Protein 2FXQ (pdb70)

InterPro domains:
  IPR000424 Primosome PriB/single-strand DNA-binding [PF00436] (5-105)
  IPR000424 Primosome PriB/single-strand DNA-binding [PF00436] (128-224)
  IPR000424 Primosome PriB/single-strand DNA-binding [PS50935] (5-108)
  IPR000424 Primosome PriB/single-strand DNA-binding [PS50935] (128-228)
  IPR000424 Primosome PriB/single-strand DNA-binding [cd04496] (8-107)
  IPR000424 Primosome PriB/single-strand DNA-binding [cd04496] (131-225)
  IPR011344 Single-stranded DNA-binding protein [MF_00984] (5-111)
  IPR011344 Single-stranded DNA-binding protein [MF_00984] (128-231)
  IPR011344 Single-stranded DNA-binding protein [PTHR10302] (126-218)
  IPR011344 Single-stranded DNA-binding protein [TIGR00621] (3-111)
  IPR011344 Single-stranded DNA-binding protein [TIGR00621] (126-224)
  IPR012340 Nucleic acid-binding, OB-fold [G3DSA:2.40.50.140] (1-126)
  IPR012340 Nucleic acid-binding, OB-fold [G3DSA:2.40.50.140] (127-231)
  IPR012340 Nucleic acid-binding, OB-fold [SSF50249] (3-121)
  IPR012340 Nucleic acid-binding, OB-fold [SSF50249] (128-264)

Organism: Thermus aquaticus (NCBI:txid271)

Nearest PDB structures (foldseek):
  2fxq-assembly1_A-2  TM=1.005E+00  e=1.734E-38  Thermus aquaticus
  2ihf-assembly1_A-2  TM=9.089E-01  e=7.187E-31  Thermus aquaticus
  5odp-assembly1_A  TM=8.743E-01  e=7.727E-10  Salinibacter ruber DSM 13855
  5odp-assembly1_G  TM=8.446E-01  e=2.261E-09  Salinibacter ruber DSM 13855
  5odn-assembly1_E  TM=8.516E-01  e=3.583E-09  Salinibacter ruber DSM 13855

Structure (mmCIF, N/CA/C/O backbone):
data_2FXQ
#
_entry.id   2FXQ
#
_cell.length_a   51.140
_cell.length_b   163.770
_cell.length_c   60.160
_cell.angle_alpha   90.00
_cell.angle_beta   90.00
_cell.angle_gamma   90.00
#
_symmetry.space_group_name_H-M   'C 2 2 21'
#
loop_
_entity.id
_entity.type
_entity.pdbx_description
1 polymer 'Single-strand binding protein'
2 water water
#
loop_
_atom_site.group_PDB
_atom_site.id
_atom_site.type_symbol
_atom_site.label_atom_id
_atom_site.label_alt_id
_atom_site.label_comp_id
_atom_site.label_asym_id
_atom_site.label_entity_id
_atom_site.label_seq_id
_atom_site.pdbx_PDB_ins_code
_atom_site.Cartn_x
_atom_site.Cartn_y
_atom_site.Cartn_z
_atom_site.occupancy
_atom_site.B_iso_or_equiv
_atom_site.auth_seq_id
_atom_site.auth_comp_id
_atom_site.auth_asym_id
_atom_site.auth_atom_id
_atom_site.pdbx_PDB_model_num
ATOM 1 N N . ARG A 1 3 ? 13.384 11.533 10.039 1.00 56.83 3 ARG A N 1
ATOM 2 C CA . ARG A 1 3 ? 12.233 10.902 9.341 1.00 54.84 3 ARG A CA 1
ATOM 3 C C . ARG A 1 3 ? 11.382 12.002 8.713 1.00 51.30 3 ARG A C 1
ATOM 4 O O . ARG A 1 3 ? 11.342 13.133 9.227 1.00 56.95 3 ARG A O 1
ATOM 6 N N . GLY A 1 4 ? 10.703 11.706 7.614 1.00 40.17 4 GLY A N 1
ATOM 7 C CA . GLY A 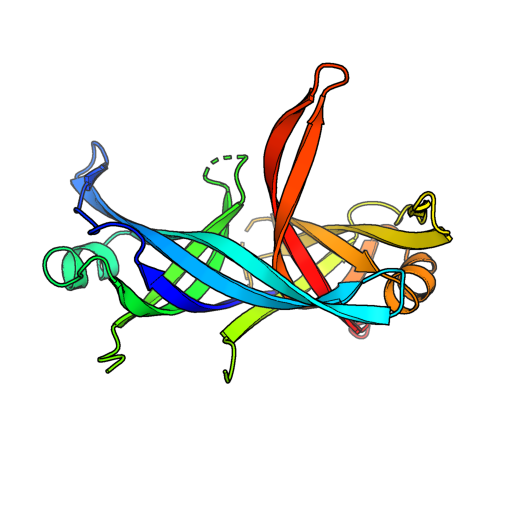1 4 ? 9.825 12.698 7.023 1.00 29.46 4 GLY A CA 1
ATOM 8 C C . GLY A 1 4 ? 8.624 13.064 7.897 1.00 26.16 4 GLY A C 1
ATOM 9 O O . GLY A 1 4 ? 8.208 12.279 8.767 1.00 23.51 4 GLY A O 1
ATOM 10 N N . LEU A 1 5 ? 8.042 14.260 7.683 1.00 19.59 5 LEU A N 1
ATOM 11 C CA . LEU A 1 5 ? 6.788 14.590 8.358 1.00 19.07 5 LEU A CA 1
ATOM 12 C C . LEU A 1 5 ? 5.923 15.248 7.344 1.00 19.67 5 LEU A C 1
ATOM 13 O O . LEU A 1 5 ? 6.435 16.029 6.509 1.00 16.79 5 LEU A O 1
ATOM 18 N N . ASN A 1 6 ? 4.615 15.009 7.454 1.00 16.75 6 ASN A N 1
ATOM 19 C CA . ASN A 1 6 ? 3.672 15.629 6.558 1.00 20.15 6 ASN A CA 1
ATOM 20 C C . ASN A 1 6 ? 2.354 15.725 7.341 1.00 23.50 6 ASN A C 1
ATOM 21 O O . ASN A 1 6 ? 1.607 14.754 7.457 1.00 20.88 6 ASN A O 1
ATOM 26 N N . GLN A 1 7 ? 2.113 16.889 7.950 1.00 17.54 7 GLN A N 1
ATOM 27 C CA . GLN A 1 7 ? 0.974 17.061 8.867 1.00 17.65 7 GLN A CA 1
ATOM 28 C C . GLN A 1 7 ? 0.275 18.326 8.560 1.00 18.73 7 GLN A C 1
ATOM 29 O O . GLN A 1 7 ? 0.921 19.335 8.357 1.00 21.06 7 GLN A O 1
ATOM 35 N N . VAL A 1 8 ? -1.060 18.289 8.564 1.00 17.89 8 VAL A N 1
ATOM 36 C CA . VAL A 1 8 ? -1.879 19.450 8.256 1.00 18.76 8 VAL A CA 1
ATOM 37 C C . VAL A 1 8 ? -2.950 19.556 9.355 1.00 19.40 8 VAL A C 1
ATOM 38 O O . VAL A 1 8 ? -3.507 18.512 9.788 1.00 15.70 8 VAL A O 1
ATOM 42 N N . PHE A 1 9 ? -3.237 20.790 9.810 1.00 19.47 9 PHE A N 1
ATOM 43 C CA . PHE A 1 9 ? -4.273 21.061 10.831 1.00 21.85 9 PHE A CA 1
ATOM 44 C C . PHE A 1 9 ? -5.058 22.197 10.286 1.00 21.64 9 PHE A C 1
ATOM 45 O O . PHE A 1 9 ? -4.465 23.213 9.858 1.00 23.38 9 PHE A O 1
ATOM 53 N N . LEU A 1 10 ? -6.390 22.062 10.209 1.00 20.39 10 LEU A N 1
ATOM 54 C CA . LEU A 1 10 ? -7.189 23.090 9.557 1.00 18.26 10 LEU A CA 1
ATOM 55 C C . LEU A 1 10 ? -8.463 23.162 10.304 1.00 14.84 10 LEU A C 1
ATOM 56 O O . LEU A 1 10 ? -8.985 22.112 10.774 1.00 17.19 10 LEU A O 1
ATOM 61 N N . ILE A 1 11 ? -8.964 24.358 10.487 1.00 15.76 11 ILE A N 1
ATOM 62 C CA . ILE A 1 11 ? -10.398 24.476 10.752 1.00 17.55 11 ILE A CA 1
ATOM 63 C C . ILE A 1 11 ? -10.923 25.352 9.626 1.00 18.36 11 ILE A C 1
ATOM 64 O O . ILE A 1 11 ? -10.382 26.438 9.384 1.00 19.96 11 ILE A O 1
ATOM 69 N N . GLY A 1 12 ? -12.013 24.939 8.983 1.00 21.17 12 GLY A N 1
ATOM 70 C CA . GLY A 1 12 ? -12.612 25.735 7.908 1.00 21.47 12 GLY A CA 1
ATOM 71 C C . GLY A 1 12 ? -14.087 25.476 7.844 1.00 20.78 12 GLY A C 1
ATOM 72 O O . GLY A 1 12 ? -14.613 24.554 8.506 1.00 19.31 12 GLY A O 1
ATOM 73 N N . THR A 1 13 ? -14.776 26.246 7.014 1.00 19.14 13 THR A N 1
ATOM 74 C CA . THR A 1 13 ? -16.206 26.106 6.885 1.00 16.10 13 THR A CA 1
ATOM 75 C C . THR A 1 13 ? -16.507 25.388 5.573 1.00 17.97 13 THR A C 1
ATOM 76 O O . THR A 1 13 ? -15.904 25.707 4.510 1.00 17.29 13 THR A O 1
ATOM 80 N N . LEU A 1 14 ? -17.462 24.466 5.625 1.00 18.07 14 LEU A N 1
ATOM 81 C CA . LEU A 1 14 ? -17.873 23.757 4.413 1.00 18.56 14 LEU A CA 1
ATOM 82 C C . LEU A 1 14 ? -18.620 24.693 3.420 1.00 19.77 14 LEU A C 1
ATOM 83 O O . LEU A 1 14 ? -19.590 25.422 3.774 1.00 18.29 14 LEU A O 1
ATOM 88 N N . THR A 1 15 ? -18.161 24.672 2.175 1.00 19.55 15 THR A N 1
ATOM 89 C CA . THR A 1 15 ? -18.759 25.506 1.151 1.00 19.35 15 THR A CA 1
ATOM 90 C C . THR A 1 15 ? -19.844 24.810 0.380 1.00 25.26 15 THR A C 1
ATOM 91 O O . THR A 1 15 ? -20.457 25.464 -0.456 1.00 21.89 15 THR A O 1
ATOM 95 N N . ALA A 1 16 ? -20.069 23.521 0.638 1.00 22.47 16 ALA A N 1
ATOM 96 C CA . ALA A 1 16 ? -21.176 22.765 0.066 1.00 23.16 16 ALA A CA 1
ATOM 97 C C . ALA A 1 16 ? -21.469 21.622 0.981 1.00 21.43 16 ALA A C 1
ATOM 98 O O . ALA A 1 16 ? -20.606 21.193 1.752 1.00 20.52 16 ALA A O 1
ATOM 100 N N . ARG A 1 17 ? -22.676 21.068 0.897 1.00 18.81 17 ARG A N 1
ATOM 101 C CA . ARG A 1 17 ? -22.973 19.870 1.672 1.00 20.65 17 ARG A CA 1
ATOM 102 C C . ARG A 1 17 ? -22.185 18.662 1.129 1.00 24.18 17 ARG A C 1
ATOM 103 O O . ARG A 1 17 ? -22.291 18.396 -0.069 1.00 20.76 17 ARG A O 1
ATOM 111 N N . PRO A 1 18 ? -21.385 17.964 1.959 1.00 21.91 18 PRO A N 1
ATOM 112 C CA . PRO A 1 18 ? -20.691 16.747 1.516 1.00 25.51 18 PRO A CA 1
ATOM 113 C C . PRO A 1 18 ? -21.647 15.591 1.284 1.00 29.26 18 PRO A C 1
ATOM 114 O O . PRO A 1 18 ? -22.453 15.285 2.211 1.00 33.15 18 PRO A O 1
ATOM 118 N N . ASP A 1 19 ? -21.567 14.959 0.100 1.00 24.55 19 ASP A N 1
ATOM 119 C CA . ASP A 1 19 ? -22.325 13.703 -0.095 1.00 26.27 19 ASP A CA 1
ATOM 120 C C . ASP A 1 19 ? -21.383 12.523 -0.396 1.00 25.92 19 ASP A C 1
ATOM 121 O O . ASP A 1 19 ? -20.470 12.632 -1.237 1.00 24.28 19 ASP A O 1
ATOM 126 N N . MET A 1 20 ? -21.656 11.404 0.261 1.00 26.51 20 MET A N 1
ATOM 127 C CA . MET A 1 20 ? -20.758 10.250 0.133 1.00 29.11 20 MET A CA 1
ATOM 128 C C . MET A 1 20 ? -20.770 9.748 -1.319 1.00 29.60 20 MET A C 1
ATOM 129 O O . MET A 1 20 ? -21.816 9.819 -2.010 1.00 28.58 20 MET A O 1
ATOM 134 N N . ARG A 1 21 ? -19.607 9.304 -1.811 1.00 30.06 21 ARG A N 1
ATOM 135 C CA . ARG A 1 21 ? -19.472 8.617 -3.125 1.00 28.80 21 ARG A CA 1
ATOM 136 C C . ARG A 1 21 ? -18.680 7.315 -2.849 1.00 28.93 21 ARG A C 1
ATOM 137 O O . ARG A 1 21 ? -18.246 7.064 -1.714 1.00 21.02 21 ARG A O 1
ATOM 145 N N . TYR A 1 22 ? -18.492 6.483 -3.868 1.00 29.58 22 TYR A N 1
ATOM 146 C CA . TYR A 1 22 ? -17.846 5.162 -3.662 1.00 28.24 22 TYR A CA 1
ATOM 147 C C . TYR A 1 22 ? -16.901 4.871 -4.794 1.00 29.46 22 TYR A C 1
ATOM 148 O O . TYR A 1 22 ? -17.192 5.182 -5.956 1.00 33.53 22 TYR A O 1
ATOM 157 N N . THR A 1 23 ? -15.773 4.260 -4.487 1.00 27.36 23 THR A N 1
ATOM 158 C CA . THR A 1 23 ? -14.970 3.695 -5.562 1.00 28.89 23 THR A CA 1
ATOM 159 C C . THR A 1 23 ? -15.721 2.505 -6.195 1.00 27.53 23 THR A C 1
ATOM 160 O O . THR A 1 23 ? -16.698 2.007 -5.624 1.00 22.48 23 THR A O 1
ATOM 164 N N . PRO A 1 24 ? -15.265 2.031 -7.354 1.00 27.07 24 PRO A N 1
ATOM 165 C CA . PRO A 1 24 ? -15.891 0.843 -7.977 1.00 29.53 24 PRO A CA 1
ATOM 166 C C . PRO A 1 24 ? -15.804 -0.402 -7.077 1.00 24.46 24 PRO A C 1
ATOM 167 O O . PRO A 1 24 ? -16.592 -1.311 -7.267 1.00 25.56 24 PRO A O 1
ATOM 171 N N . GLY A 1 25 ? -14.862 -0.414 -6.135 1.00 22.95 25 GLY A N 1
ATOM 172 C CA . GLY A 1 25 ? -14.707 -1.493 -5.178 1.00 23.85 25 GLY A CA 1
ATOM 173 C C . GLY A 1 25 ? -15.519 -1.318 -3.895 1.00 24.93 25 GLY A C 1
ATOM 174 O O . GLY A 1 25 ? -15.484 -2.194 -2.990 1.00 19.12 25 GLY A O 1
ATOM 175 N N . GLY A 1 26 ? -16.242 -0.187 -3.814 1.00 20.15 26 GLY A N 1
ATOM 176 C CA . GLY A 1 26 ? -17.164 0.075 -2.727 1.00 16.79 26 GLY A CA 1
ATOM 177 C C . GLY A 1 26 ? -16.582 0.966 -1.615 1.00 16.86 26 GLY A C 1
ATOM 178 O O . GLY A 1 26 ? -17.298 1.301 -0.663 1.00 20.04 26 GLY A O 1
ATOM 179 N N . LEU A 1 27 ? -15.303 1.307 -1.677 1.00 17.03 27 LEU A N 1
ATOM 180 C CA . LEU A 1 27 ? -14.716 2.155 -0.616 1.00 17.40 27 LEU A CA 1
ATOM 181 C C . LEU A 1 27 ? -15.381 3.523 -0.563 1.00 19.28 27 LEU A C 1
ATOM 182 O O . LEU A 1 27 ? -15.527 4.161 -1.593 1.00 19.61 27 LEU A O 1
ATOM 187 N N . ALA A 1 28 ? -15.782 3.954 0.633 1.00 18.71 28 ALA A N 1
ATOM 188 C CA . ALA A 1 28 ? -16.478 5.219 0.797 1.00 17.78 28 ALA A CA 1
ATOM 189 C C . ALA A 1 28 ? -15.524 6.374 0.609 1.00 17.45 28 ALA A C 1
ATOM 190 O O . ALA A 1 28 ? -14.416 6.332 1.122 1.00 18.62 28 ALA A O 1
ATOM 192 N N . ILE A 1 29 ? -15.999 7.436 -0.038 1.00 17.33 29 ILE A N 1
ATOM 193 C CA . ILE A 1 29 ? -15.225 8.667 -0.278 1.00 17.76 29 ILE A CA 1
ATOM 194 C C . ILE A 1 29 ? -16.150 9.794 0.150 1.00 21.19 29 ILE A C 1
ATOM 195 O O . ILE A 1 29 ? -17.305 9.877 -0.353 1.00 22.20 29 ILE A O 1
ATOM 200 N N . LEU A 1 30 ? -15.656 10.658 1.045 1.00 19.69 30 LEU A N 1
ATOM 201 C CA . LEU A 1 30 ? -16.401 11.859 1.426 1.00 20.19 30 LEU A CA 1
ATOM 202 C C . LEU A 1 30 ? -15.473 13.052 1.202 1.00 23.00 30 LEU A C 1
ATOM 203 O O . LEU A 1 30 ? -14.482 13.197 1.890 1.00 21.31 30 LEU A O 1
ATOM 208 N N . ASP A 1 31 ? -15.746 13.829 0.159 1.00 21.47 31 ASP A N 1
ATOM 209 C CA . ASP A 1 31 ? -14.921 14.983 -0.162 1.00 23.79 31 ASP A CA 1
ATOM 210 C C . ASP A 1 31 ? -15.528 16.226 0.445 1.00 25.34 31 ASP A C 1
ATOM 211 O O . ASP A 1 31 ? -16.696 16.493 0.202 1.00 27.03 31 ASP A O 1
ATOM 216 N N . LEU A 1 32 ? -14.754 16.983 1.237 1.00 20.54 32 LEU A N 1
ATOM 217 C CA . LEU A 1 32 ? -15.239 18.231 1.835 1.00 21.87 32 LEU A CA 1
ATOM 218 C C . LEU A 1 32 ? -14.577 19.387 1.151 1.00 25.46 32 LEU A C 1
ATOM 219 O O . LEU A 1 32 ? -13.356 19.335 0.909 1.00 27.81 32 LEU A O 1
ATOM 224 N N . ASN A 1 33 ? -15.326 20.449 0.869 1.00 19.50 33 ASN A N 1
ATOM 225 C CA . ASN A 1 33 ? -14.698 21.628 0.345 1.00 18.72 33 ASN A CA 1
ATOM 226 C C . ASN A 1 33 ? -14.713 22.666 1.478 1.00 20.49 33 ASN A C 1
ATOM 227 O O . ASN A 1 33 ? -15.801 23.079 1.941 1.00 18.10 33 ASN A O 1
ATOM 232 N N . LEU A 1 34 ? -13.521 22.984 1.983 1.00 18.39 34 LEU A N 1
ATOM 233 C CA . LEU A 1 34 ? -13.406 23.920 3.148 1.00 20.07 34 LEU A CA 1
ATOM 234 C C . LEU A 1 34 ? -12.871 25.280 2.746 1.00 19.60 34 L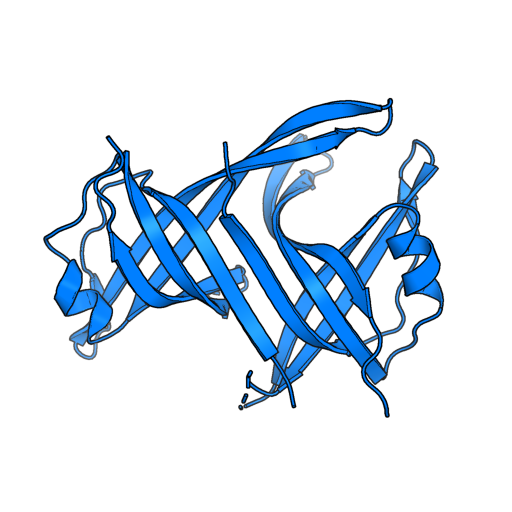EU A C 1
ATOM 235 O O . LEU A 1 34 ? -12.110 25.405 1.765 1.00 20.73 34 LEU A O 1
ATOM 240 N N . ALA A 1 35 ? -13.305 26.300 3.480 1.00 19.52 35 ALA A N 1
ATOM 241 C CA . ALA A 1 35 ? -12.869 27.678 3.251 1.00 19.52 35 ALA A CA 1
ATOM 242 C C . ALA A 1 35 ? -12.526 28.365 4.546 1.00 20.07 35 ALA A C 1
ATOM 243 O O . ALA A 1 35 ? -13.108 28.074 5.603 1.00 22.82 35 ALA A O 1
ATOM 245 N N . GLY A 1 36 ? -11.591 29.298 4.466 1.00 19.37 36 GLY A N 1
ATOM 246 C CA . GLY A 1 36 ? -11.252 30.149 5.593 1.00 21.28 36 GLY A CA 1
ATOM 247 C C . GLY A 1 36 ? -10.552 31.399 5.044 1.00 22.00 36 GLY A C 1
ATOM 248 O O . GLY A 1 36 ? -10.606 31.687 3.839 1.00 24.16 36 GLY A O 1
ATOM 249 N N . GLN A 1 37 ? -9.842 32.098 5.913 1.00 20.43 37 GLN A N 1
ATOM 250 C CA . GLN A 1 37 ? -9.110 33.298 5.496 1.00 21.60 37 GLN A CA 1
ATOM 251 C C . GLN A 1 37 ? -7.719 33.260 6.081 1.00 24.59 37 GLN A C 1
ATOM 252 O O . GLN A 1 37 ? -7.540 32.779 7.192 1.00 28.40 37 GLN A O 1
ATOM 258 N N . ASP A 1 38 ? -6.727 33.808 5.410 1.00 34.43 38 ASP A N 1
ATOM 259 C CA . ASP A 1 38 ? -5.617 34.231 6.251 1.00 42.93 38 ASP A CA 1
ATOM 260 C C . ASP A 1 38 ? -5.092 35.581 5.969 1.00 36.23 38 ASP A C 1
ATOM 261 O O . ASP A 1 38 ? -5.176 36.082 4.858 1.00 35.02 38 ASP A O 1
ATOM 266 N N . ALA A 1 39 ? -4.480 36.072 7.006 1.00 37.29 39 ALA A N 1
ATOM 267 C CA . ALA A 1 39 ? -3.955 37.415 7.042 1.00 39.38 39 ALA A CA 1
ATOM 268 C C . ALA A 1 39 ? -2.561 37.392 6.448 1.00 44.46 39 ALA A C 1
ATOM 269 O O . ALA A 1 39 ? -1.794 36.406 6.603 1.00 42.02 39 ALA A O 1
ATOM 271 N N . PHE A 1 40 ? -2.228 38.465 5.742 1.00 43.48 40 PHE A N 1
ATOM 272 C CA . PHE A 1 40 ? -0.852 38.695 5.342 1.00 47.41 40 PHE A CA 1
ATOM 273 C C . PHE A 1 40 ? -0.611 40.195 5.245 1.00 50.51 40 PHE A C 1
ATOM 274 O O . PHE A 1 40 ? -1.565 40.962 5.277 1.00 47.60 40 PHE A O 1
ATOM 282 N N . THR A 1 41 ? 0.657 40.584 5.126 1.00 51.64 41 THR A N 1
ATOM 283 C CA . THR A 1 41 ? 1.077 41.974 4.942 1.00 57.71 41 THR A CA 1
ATOM 284 C C . THR A 1 41 ? 1.562 42.116 3.503 1.00 59.93 41 THR A C 1
ATOM 285 O O . THR A 1 41 ? 2.497 41.409 3.094 1.00 59.74 41 THR A O 1
ATOM 289 N N . ASP A 1 42 ? 0.932 42.998 2.724 1.00 61.88 42 ASP A N 1
ATOM 290 C CA . ASP A 1 42 ? 1.294 43.089 1.303 1.00 65.98 42 ASP A CA 1
ATOM 291 C C . ASP A 1 42 ? 2.534 43.952 1.036 1.00 68.52 42 ASP A C 1
ATOM 292 O O . ASP A 1 42 ? 3.035 44.589 1.955 1.00 64.65 42 ASP A O 1
ATOM 297 N N . GLU A 1 43 ? 3.002 43.976 -0.217 1.00 74.68 43 GLU A N 1
ATOM 298 C CA . GLU A 1 43 ? 4.292 44.606 -0.584 1.00 80.91 43 GLU A CA 1
ATOM 299 C C . GLU A 1 43 ? 4.420 46.069 -0.122 1.00 82.34 43 GLU A C 1
ATOM 300 O O . GLU A 1 43 ? 5.537 46.569 0.051 1.00 81.81 43 GLU A O 1
ATOM 306 N N . SER A 1 44 ? 3.278 46.730 0.101 1.00 84.07 44 SER A N 1
ATOM 307 C CA . SER A 1 44 ? 3.249 48.102 0.626 1.00 85.59 44 SER A CA 1
ATOM 308 C C . SER A 1 44 ? 2.960 48.245 2.140 1.00 85.20 44 SER A C 1
ATOM 309 O O . SER A 1 44 ? 2.644 49.338 2.606 1.00 84.40 44 SER A O 1
ATOM 312 N N . GLY A 1 45 ? 3.074 47.147 2.892 1.00 84.71 45 GLY A N 1
ATOM 313 C CA . GLY A 1 45 ? 2.943 47.172 4.342 1.00 83.96 45 GLY A CA 1
ATOM 314 C C . GLY A 1 45 ? 1.523 47.099 4.891 1.00 83.77 45 GLY A C 1
ATOM 315 O O . GLY A 1 45 ? 1.319 47.165 6.112 1.00 84.33 45 GLY A O 1
ATOM 316 N N . GLN A 1 46 ? 0.543 46.961 3.998 1.00 80.85 46 GLN A N 1
ATOM 317 C CA . GLN A 1 46 ? -0.868 46.896 4.385 1.00 78.55 46 GLN A CA 1
ATOM 318 C C . GLN A 1 46 ? -1.299 45.474 4.776 1.00 75.41 46 GLN A C 1
ATOM 319 O O . GLN A 1 46 ? -1.070 44.520 4.025 1.00 72.77 46 GLN A O 1
ATOM 325 N N . GLU A 1 47 ? -1.911 45.369 5.959 1.00 71.63 47 GLU A N 1
ATOM 326 C CA . GLU A 1 47 ? -2.546 44.149 6.458 1.00 70.89 47 GLU A CA 1
ATOM 327 C C . GLU A 1 47 ? -3.786 43.803 5.604 1.00 65.15 47 GLU A C 1
ATOM 328 O O . GLU A 1 47 ? -4.677 44.643 5.409 1.00 59.95 47 GLU A O 1
ATOM 334 N N . ARG A 1 48 ? -3.829 42.572 5.095 1.00 58.12 48 ARG A N 1
ATOM 335 C CA . ARG A 1 48 ? -4.925 42.112 4.251 1.00 52.25 48 ARG A CA 1
ATOM 336 C C . ARG A 1 48 ? -5.370 40.712 4.683 1.00 49.11 48 ARG A C 1
ATOM 337 O O . ARG A 1 48 ? -4.682 40.080 5.486 1.00 42.70 48 ARG A O 1
ATOM 345 N N . GLU A 1 49 ? -6.525 40.253 4.197 1.00 44.49 49 GLU A N 1
ATOM 346 C CA . GLU A 1 49 ? -6.944 38.839 4.370 1.00 42.18 49 GLU A CA 1
ATOM 347 C C . GLU A 1 49 ? -7.163 38.352 2.986 1.00 42.28 49 GLU A C 1
ATOM 348 O O . GLU A 1 49 ? -7.585 39.140 2.129 1.00 40.78 49 GLU A O 1
ATOM 354 N N . VAL A 1 50 ? -6.885 37.079 2.729 1.00 39.84 50 VAL A N 1
ATOM 355 C CA . VAL A 1 50 ? -7.317 36.472 1.480 1.00 42.74 50 VAL A CA 1
ATOM 356 C C . VAL A 1 50 ? -7.848 35.101 1.804 1.00 37.78 50 VAL A C 1
ATOM 357 O O . VAL A 1 50 ? -7.302 34.421 2.672 1.00 35.90 50 VAL A O 1
ATOM 361 N N . PRO A 1 51 ? -8.913 34.720 1.124 1.00 33.11 51 PRO A N 1
ATOM 362 C CA . PRO A 1 51 ? -9.502 33.402 1.344 1.00 27.27 51 PRO A CA 1
ATOM 363 C C . PRO A 1 51 ? -8.595 32.286 0.896 1.00 27.58 51 PRO A C 1
ATOM 364 O O . PRO A 1 51 ? -7.675 32.486 0.047 1.00 27.22 51 PRO A O 1
ATOM 368 N N . TRP A 1 52 ? -8.811 31.118 1.522 1.00 21.41 52 TRP A N 1
ATOM 369 C CA . TRP A 1 52 ? -8.235 29.891 1.077 1.00 17.74 52 TRP A CA 1
ATOM 370 C C . TRP A 1 52 ? -9.440 28.979 0.872 1.00 19.84 52 TRP A C 1
ATOM 371 O O . TRP A 1 52 ? -10.460 29.151 1.560 1.00 22.11 52 TRP A O 1
ATOM 382 N N . TYR A 1 53 ? -9.320 28.043 -0.072 1.00 19.77 53 TYR A N 1
ATOM 383 C CA . TYR A 1 53 ? -10.309 27.036 -0.349 1.00 19.20 53 TYR A CA 1
ATOM 384 C C . TYR A 1 53 ? -9.493 25.790 -0.531 1.00 20.71 53 TYR A C 1
ATOM 385 O O . TYR A 1 53 ? -8.574 25.752 -1.364 1.00 25.38 53 TYR A O 1
ATOM 394 N N . HIS A 1 54 ? -9.840 24.734 0.190 1.00 19.75 54 HIS A N 1
ATOM 395 C CA . HIS A 1 54 ? -9.096 23.502 0.016 1.00 22.78 54 HIS A CA 1
ATOM 396 C C . HIS A 1 54 ? -9.989 22.315 0.093 1.00 21.15 54 HIS A C 1
ATOM 397 O O . HIS A 1 54 ? -10.918 22.290 0.921 1.00 21.39 54 HIS A O 1
ATOM 404 N N . ARG A 1 55 ? -9.623 21.305 -0.676 1.00 22.39 55 ARG A N 1
ATOM 405 C CA . ARG A 1 55 ? -10.332 20.045 -0.665 1.00 25.90 55 ARG A CA 1
ATOM 406 C C . ARG A 1 55 ? -9.774 19.129 0.403 1.00 24.25 55 ARG A C 1
ATOM 407 O O . ARG A 1 55 ? -8.559 19.036 0.590 1.00 24.30 55 ARG A O 1
ATOM 415 N N . VAL A 1 56 ? -10.663 18.494 1.142 1.00 20.30 56 VAL A N 1
ATOM 416 C CA . VAL A 1 56 ? -10.259 17.521 2.145 1.00 17.23 56 VAL A CA 1
ATOM 417 C C . VAL A 1 56 ? -10.982 16.220 1.795 1.00 18.73 56 VAL A C 1
ATOM 418 O O . VAL A 1 56 ? -12.238 16.188 1.756 1.00 23.79 56 VAL A O 1
ATOM 422 N N . ARG A 1 57 ? -10.212 15.154 1.659 1.00 15.92 57 ARG A N 1
ATOM 423 C CA . ARG A 1 57 ? -10.824 13.860 1.356 1.00 15.94 57 ARG A CA 1
ATOM 424 C C . ARG A 1 57 ? -10.784 12.911 2.560 1.00 18.85 57 ARG A C 1
ATOM 425 O O . ARG A 1 57 ? -9.690 12.658 3.109 1.00 20.64 57 ARG A O 1
ATOM 433 N N . LEU A 1 58 ? -11.965 12.377 2.925 1.00 17.66 58 LEU A N 1
ATOM 434 C CA . LEU A 1 58 ? -12.057 11.229 3.831 1.00 14.90 58 LEU A CA 1
ATOM 435 C C . LEU A 1 58 ? -12.282 10.004 3.052 1.00 15.36 58 LEU A C 1
ATOM 436 O O . LEU A 1 58 ? -13.142 9.964 2.116 1.00 16.55 58 LEU A O 1
ATOM 441 N N . LEU A 1 59 ? -11.540 8.982 3.416 1.00 13.99 59 LEU A N 1
ATOM 442 C CA . LEU A 1 59 ? -11.739 7.673 2.757 1.00 20.95 59 LEU A CA 1
ATOM 443 C C . LEU A 1 59 ? -12.037 6.590 3.737 1.00 23.10 59 LEU A C 1
ATOM 444 O O . LEU A 1 59 ? -11.434 6.579 4.802 1.00 29.13 59 LEU A O 1
ATOM 449 N N . GLY A 1 60 ? -12.889 5.612 3.372 1.00 17.07 60 GLY A N 1
ATOM 450 C CA . GLY A 1 60 ? -13.071 4.433 4.199 1.00 20.55 60 GLY A CA 1
ATOM 451 C C . GLY A 1 60 ? -13.861 4.800 5.472 1.00 24.94 60 GLY A C 1
ATOM 452 O O . GLY A 1 60 ? -14.877 5.470 5.411 1.00 20.31 60 GLY A O 1
ATOM 453 N N . ARG A 1 61 ? -13.376 4.367 6.625 1.00 25.87 61 ARG A N 1
ATOM 454 C CA . ARG A 1 61 ? -14.164 4.425 7.867 1.00 30.00 61 ARG A CA 1
ATOM 455 C C . ARG A 1 61 ? -14.603 5.841 8.283 1.00 24.59 61 ARG A C 1
ATOM 456 O O . ARG A 1 61 ? -15.752 6.030 8.708 1.00 26.27 61 ARG A O 1
ATOM 464 N N . GLN A 1 62 ? -13.703 6.822 8.174 1.00 27.40 62 GLN A N 1
ATOM 465 C CA . GLN A 1 62 ? -14.103 8.233 8.449 1.00 27.56 62 GLN A CA 1
ATOM 466 C C . GLN A 1 62 ? -15.183 8.706 7.481 1.00 24.94 62 GLN A C 1
ATOM 467 O O . GLN A 1 62 ? -16.058 9.447 7.859 1.00 22.50 62 GLN A O 1
ATOM 473 N N . ALA A 1 63 ? -15.111 8.281 6.225 1.00 23.56 63 ALA A N 1
ATOM 474 C CA . ALA A 1 63 ? -16.154 8.694 5.267 1.00 24.38 63 ALA A CA 1
ATOM 475 C C . ALA A 1 63 ? -17.536 8.107 5.650 1.00 25.42 63 ALA A C 1
ATOM 476 O O . ALA A 1 63 ? -18.577 8.808 5.543 1.00 25.11 63 ALA A O 1
ATOM 478 N N . GLU A 1 64 ? -17.555 6.825 6.063 1.00 23.82 64 GLU A N 1
ATOM 479 C CA . GLU A 1 64 ? -18.823 6.173 6.470 1.00 23.92 64 GLU A CA 1
ATOM 480 C C . GLU A 1 64 ? -19.389 6.830 7.750 1.00 23.17 64 GLU A C 1
ATOM 481 O O . GLU A 1 64 ? -20.601 7.042 7.880 1.00 24.36 64 GLU A O 1
ATOM 487 N N . MET A 1 65 ? -18.497 7.153 8.677 1.00 24.43 65 MET A N 1
ATOM 488 C CA . MET A 1 65 ? -18.869 7.762 9.975 1.00 26.99 65 MET A CA 1
ATOM 489 C C . MET A 1 65 ? -19.624 9.074 9.793 1.00 26.41 65 MET A C 1
ATOM 490 O O . MET A 1 65 ? -20.648 9.341 10.445 1.00 26.98 65 MET A O 1
ATOM 495 N N . TRP A 1 66 ? -19.088 9.923 8.929 1.00 20.67 66 TRP A N 1
ATOM 496 C CA . TRP A 1 66 ? -19.632 11.277 8.769 1.00 23.49 66 TRP A CA 1
ATOM 497 C C . TRP A 1 66 ? -20.484 11.511 7.537 1.00 24.89 66 TRP A C 1
ATOM 498 O O . TRP A 1 66 ? -20.941 12.611 7.349 1.00 25.80 66 TRP A O 1
ATOM 509 N N . GLY A 1 67 ? -20.692 10.512 6.687 1.00 25.29 67 GLY A N 1
ATOM 510 C CA . GLY A 1 67 ? -21.192 10.810 5.344 1.00 25.71 67 GLY A CA 1
ATOM 511 C C . GLY A 1 67 ? -22.634 11.321 5.273 1.00 29.82 67 GLY A C 1
ATOM 512 O O . GLY A 1 67 ? -23.053 11.905 4.261 1.00 30.36 67 GLY A O 1
ATOM 513 N N . ASP A 1 68 ? -23.390 11.138 6.358 1.00 29.34 68 ASP A N 1
ATOM 514 C CA . ASP A 1 68 ? -24.736 11.722 6.429 1.00 31.37 68 ASP A CA 1
ATOM 515 C C . ASP A 1 68 ? -24.996 12.731 7.559 1.00 28.36 68 ASP A C 1
ATOM 516 O O . ASP A 1 68 ? -26.146 12.929 7.970 1.00 29.16 68 ASP A O 1
ATOM 521 N N . LEU A 1 69 ? -23.936 13.371 8.051 1.00 22.02 69 LEU A N 1
ATOM 522 C CA . LEU A 1 69 ? -24.042 14.183 9.237 1.00 23.51 69 LEU A CA 1
ATOM 523 C C . LEU A 1 69 ? -23.621 15.618 9.028 1.00 26.50 69 LEU A C 1
ATOM 524 O O . LEU A 1 69 ? -23.876 16.456 9.940 1.00 28.20 69 LEU A O 1
ATOM 529 N N . LEU A 1 70 ? -22.990 15.934 7.883 1.00 20.36 70 LEU A N 1
ATOM 530 C CA . LEU A 1 70 ? -22.361 17.304 7.736 1.00 23.33 70 LEU A CA 1
ATOM 531 C C . LEU A 1 70 ? -23.159 18.269 6.842 1.00 22.49 70 LEU A C 1
ATOM 532 O O . LEU A 1 70 ? -23.846 17.803 5.923 1.00 22.68 70 LEU A O 1
ATOM 537 N N . GLU A 1 71 ? -23.088 19.573 7.167 1.00 24.14 71 GLU A N 1
ATOM 538 C CA . GLU A 1 71 ? -23.858 20.621 6.469 1.00 30.74 71 GLU A CA 1
ATOM 539 C C . GLU A 1 71 ? -22.987 21.683 5.858 1.00 27.63 71 GLU A C 1
ATOM 540 O O . GLU A 1 71 ? -21.948 22.033 6.410 1.00 24.18 71 GLU A O 1
ATOM 546 N N . LYS A 1 72 ? -23.482 22.260 4.773 1.00 22.46 72 LYS A N 1
ATOM 547 C CA . LYS A 1 72 ? -22.858 23.437 4.201 1.00 22.24 72 LYS A CA 1
ATOM 548 C C . LYS A 1 72 ? -22.852 24.487 5.270 1.00 22.74 72 LYS A C 1
ATOM 549 O O . LYS A 1 72 ? -23.844 24.619 5.991 1.00 21.83 72 LYS A O 1
ATOM 555 N N . GLY A 1 73 ? -21.755 25.233 5.419 1.00 19.22 73 GLY A N 1
ATOM 556 C CA . GLY A 1 73 ? -21.757 26.277 6.442 1.00 23.70 73 GLY A CA 1
ATOM 557 C C . GLY A 1 73 ? -21.160 25.806 7.772 1.00 21.92 73 GLY A C 1
ATOM 558 O O . GLY A 1 73 ? -20.867 26.611 8.646 1.00 20.35 73 GLY A O 1
ATOM 559 N N . GLN A 1 74 ? -20.990 24.500 7.935 1.00 20.79 74 GLN A N 1
ATOM 560 C CA . GLN A 1 74 ? -20.533 23.959 9.207 1.00 20.03 74 GLN A CA 1
ATOM 561 C C . GLN A 1 74 ? -19.029 24.076 9.292 1.00 22.06 74 GLN A C 1
ATOM 562 O O . GLN A 1 74 ? -18.319 23.797 8.316 1.00 17.89 74 GLN A O 1
ATOM 568 N N . LEU A 1 75 ? -18.556 24.408 10.473 1.00 18.45 75 LEU A N 1
ATOM 569 C CA . LEU A 1 75 ? -17.117 24.424 10.793 1.00 19.12 75 LEU A CA 1
ATOM 570 C C . LEU A 1 75 ? -16.640 23.001 11.072 1.00 18.46 75 LEU A C 1
ATOM 571 O O . LEU A 1 75 ? -17.312 22.229 11.795 1.00 17.94 75 LEU A O 1
ATOM 576 N N . ILE A 1 76 ? -15.444 22.689 10.561 1.00 17.46 76 ILE A N 1
ATOM 577 C CA . ILE A 1 76 ? -14.876 21.352 10.670 1.00 14.74 76 ILE A CA 1
ATOM 578 C C . ILE A 1 76 ? -13.403 21.511 11.073 1.00 17.99 76 ILE A C 1
ATOM 579 O O . ILE A 1 76 ? -12.659 22.304 10.494 1.00 17.58 76 ILE A O 1
ATOM 584 N N . PHE A 1 77 ? -12.991 20.711 12.039 1.00 15.83 77 PHE A N 1
ATOM 585 C CA . PHE A 1 77 ? -11.579 20.596 12.386 1.00 14.73 77 PHE A CA 1
ATOM 586 C C . PHE A 1 77 ? -11.024 19.338 11.710 1.00 15.19 77 PHE A C 1
ATOM 587 O O . PHE A 1 77 ? -11.644 18.281 11.715 1.00 16.15 77 PHE A O 1
ATOM 595 N N . VAL A 1 78 ? -9.865 19.456 11.060 1.00 15.44 78 VAL A N 1
ATOM 596 C CA . VAL A 1 78 ? -9.290 18.357 10.287 1.00 14.06 78 VAL A CA 1
ATOM 597 C C . VAL A 1 78 ? -7.847 18.182 10.727 1.00 17.69 78 VAL A C 1
ATOM 598 O O . VAL A 1 78 ? -7.149 19.175 10.907 1.00 15.64 78 VAL A O 1
ATOM 602 N N . GLU A 1 79 ? -7.407 16.949 10.917 1.00 13.26 79 GLU A N 1
ATOM 603 C CA . GLU A 1 79 ? -5.981 16.663 10.880 1.00 16.19 79 GLU A CA 1
ATOM 604 C C . GLU A 1 79 ? -5.700 15.648 9.784 1.00 18.57 79 GLU A C 1
ATOM 605 O O . GLU A 1 79 ? -6.458 14.691 9.578 1.00 19.47 79 GLU A O 1
ATOM 611 N N . GLY A 1 80 ? -4.615 15.859 9.056 1.00 17.56 80 GLY A N 1
ATOM 612 C CA . GLY A 1 80 ? -4.347 14.933 7.970 1.00 19.92 80 GLY A CA 1
ATOM 613 C C . GLY A 1 80 ? -2.971 15.164 7.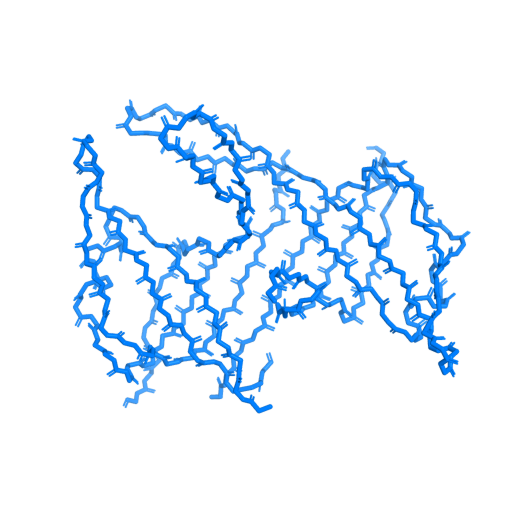410 1.00 21.95 80 GLY A C 1
ATOM 614 O O . GLY A 1 80 ? -2.063 15.607 8.134 1.00 17.78 80 GLY A O 1
ATOM 615 N N . ARG A 1 81 ? -2.837 14.851 6.134 1.00 16.77 81 ARG A N 1
ATOM 616 C CA . ARG A 1 81 ? -1.552 14.949 5.443 1.00 16.25 81 ARG A CA 1
ATOM 617 C C . ARG A 1 81 ? -1.828 15.493 4.031 1.00 16.99 81 ARG A C 1
ATOM 618 O O . ARG A 1 81 ? -2.927 15.348 3.493 1.00 20.01 81 ARG A O 1
ATOM 626 N N . LEU A 1 82 ? -0.812 16.068 3.398 1.00 17.05 82 LEU A N 1
ATOM 627 C CA . LEU A 1 82 ? -0.919 16.494 2.016 1.00 22.27 82 LEU A CA 1
ATOM 628 C C . LEU A 1 82 ? -0.682 15.371 1.055 1.00 25.60 82 LEU A C 1
ATOM 629 O O . LEU A 1 82 ? 0.232 14.565 1.235 1.00 24.16 82 LEU A O 1
ATOM 634 N N . GLU A 1 83 ? -1.497 15.346 0.004 1.00 32.89 83 GLU A N 1
ATOM 635 C CA . GLU A 1 83 ? -1.316 14.354 -1.075 1.00 39.51 83 GLU A CA 1
ATOM 636 C C . GLU A 1 83 ? -1.803 14.898 -2.432 1.00 44.64 83 GLU A C 1
ATOM 637 O O . GLU A 1 83 ? -2.402 15.961 -2.510 1.00 41.00 83 GLU A O 1
ATOM 643 N N . TYR A 1 84 ? -1.564 14.143 -3.495 1.00 54.03 84 TYR A N 1
ATOM 644 C CA . TYR A 1 84 ? -2.146 14.459 -4.803 1.00 59.62 84 TYR A CA 1
ATOM 645 C C . TYR A 1 84 ? -3.404 13.666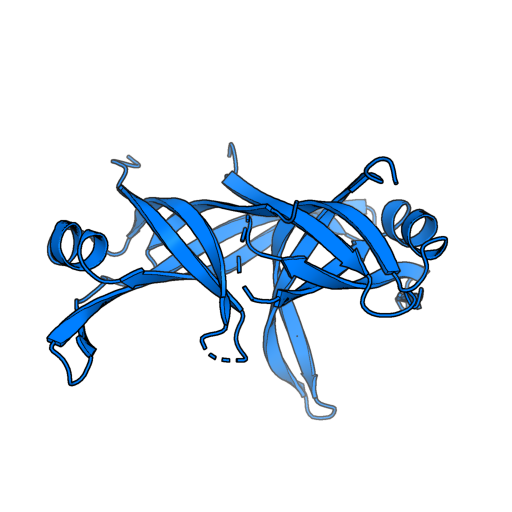 -5.136 1.00 62.42 84 TYR A C 1
ATOM 646 O O . TYR A 1 84 ? -3.547 12.510 -4.737 1.00 60.68 84 TYR A O 1
ATOM 655 N N . ARG A 1 85 ? -4.312 14.328 -5.857 1.00 68.79 85 ARG A N 1
ATOM 656 C CA . ARG A 1 85 ? -5.537 13.744 -6.466 1.00 74.61 85 ARG A CA 1
ATOM 657 C C . ARG A 1 85 ? -6.832 14.289 -5.870 1.00 77.37 85 ARG A C 1
ATOM 658 O O . ARG A 1 85 ? -7.868 14.340 -6.542 1.00 80.70 85 ARG A O 1
ATOM 660 N N . SER A 1 95 ? -1.962 15.277 -10.405 1.00 92.80 95 SER A N 1
ATOM 661 C CA . SER A 1 95 ? -1.716 16.560 -9.751 1.00 93.20 95 SER A CA 1
ATOM 662 C C . SER A 1 95 ? -2.867 16.971 -8.821 1.00 90.80 95 SER A C 1
ATOM 663 O O . SER A 1 95 ? -3.675 16.119 -8.438 1.00 91.27 95 SER A O 1
ATOM 666 N N . GLU A 1 96 ? -2.934 18.270 -8.486 1.00 85.95 96 GLU A N 1
ATOM 667 C CA . GLU A 1 96 ? -3.836 18.835 -7.461 1.00 79.46 96 GLU A CA 1
ATOM 668 C C . GLU A 1 96 ? -3.465 18.358 -6.049 1.00 69.70 96 GLU A C 1
ATOM 669 O O . GLU A 1 96 ? -3.684 17.198 -5.694 1.00 65.52 96 GLU A O 1
ATOM 675 N N . VAL A 1 97 ? -2.893 19.261 -5.260 1.00 61.34 97 VAL A N 1
ATOM 676 C CA . VAL A 1 97 ? -2.616 18.996 -3.847 1.00 53.46 97 VAL A CA 1
ATOM 677 C C . VAL A 1 97 ? -3.914 19.036 -3.033 1.00 48.28 97 VAL A C 1
ATOM 678 O O . VAL A 1 97 ? -4.695 20.003 -3.112 1.00 49.35 97 VAL A O 1
ATOM 682 N N . GLN A 1 98 ? -4.167 17.963 -2.288 1.00 35.38 98 GLN A N 1
ATOM 683 C CA . GLN A 1 98 ? -5.3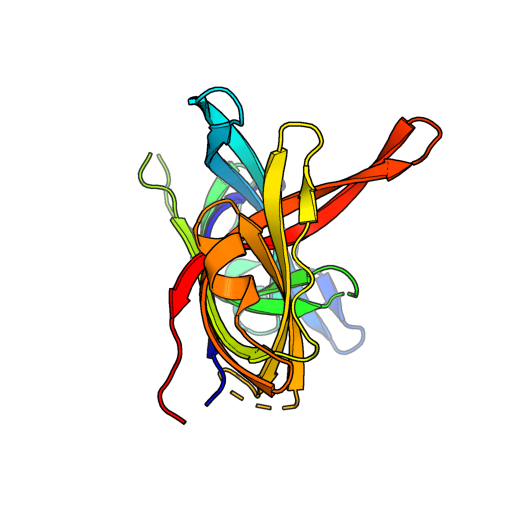35 17.914 -1.415 1.00 31.85 98 GLN A CA 1
ATOM 684 C C . GLN A 1 98 ? -4.906 17.458 -0.020 1.00 28.17 98 GLN A C 1
ATOM 685 O O . GLN A 1 98 ? -3.792 16.987 0.158 1.00 24.22 98 GLN A O 1
ATOM 691 N N . VAL A 1 99 ? -5.811 17.584 0.923 1.00 19.96 99 VAL A N 1
ATOM 692 C CA . VAL A 1 99 ? -5.531 17.125 2.288 1.00 20.38 99 VAL A CA 1
ATOM 693 C C . VAL A 1 99 ? -6.230 15.778 2.358 1.00 23.78 99 VAL A C 1
ATOM 694 O O . VAL A 1 99 ? -7.432 15.713 2.118 1.00 22.14 99 VAL A O 1
ATOM 698 N N . ARG A 1 100 ? -5.513 14.731 2.744 1.00 17.03 100 ARG A N 1
ATOM 699 C CA . ARG A 1 100 ? -6.166 13.462 3.087 1.00 17.89 100 ARG A CA 1
ATOM 700 C C . ARG A 1 100 ? -6.369 13.501 4.598 1.00 18.18 100 ARG A C 1
ATOM 701 O O . ARG A 1 100 ? -5.384 13.548 5.359 1.00 22.42 100 ARG A O 1
ATOM 709 N N . ALA A 1 101 ? -7.625 13.478 5.056 1.00 17.10 101 ALA A N 1
ATOM 710 C CA . ALA A 1 101 ? -7.882 13.560 6.480 1.00 19.07 101 ALA A CA 1
ATOM 711 C C . ALA A 1 101 ? -7.561 12.211 7.120 1.00 22.15 101 ALA A C 1
ATOM 712 O O . ALA A 1 101 ? -7.954 11.129 6.632 1.00 20.54 101 ALA A O 1
ATOM 714 N N . GLU A 1 102 ? -6.891 12.324 8.262 1.00 20.11 102 GLU A N 1
ATOM 715 C CA . GLU A 1 102 ? -6.675 11.237 9.203 1.00 22.84 102 GLU A CA 1
ATOM 716 C C . GLU A 1 102 ? -7.974 11.132 10.005 1.00 24.54 102 GLU A C 1
ATOM 717 O O . GLU A 1 102 ? -8.534 10.026 10.180 1.00 23.43 102 GLU A O 1
ATOM 723 N N . PHE A 1 103 ? -8.524 12.267 10.427 1.00 21.11 103 PHE A N 1
ATOM 724 C CA . PHE A 1 103 ? -9.878 12.258 11.051 1.00 23.63 103 PHE A CA 1
ATOM 725 C C . PHE A 1 103 ? -10.377 13.677 10.986 1.00 23.24 103 PHE A C 1
ATOM 726 O O . PHE A 1 103 ? -9.594 14.618 10.733 1.00 18.95 103 PHE A O 1
ATOM 734 N N . ILE A 1 104 ? -11.676 13.833 11.206 1.00 20.46 104 ILE A N 1
ATOM 735 C CA . ILE A 1 104 ? -12.243 15.168 11.371 1.00 19.36 104 ILE A CA 1
ATOM 736 C C . ILE A 1 104 ? -13.083 15.202 12.648 1.00 21.45 104 ILE A C 1
ATOM 737 O O . ILE A 1 104 ? -13.467 14.144 13.169 1.00 22.17 104 ILE A O 1
ATOM 742 N N . ASP A 1 105 ? -13.361 16.418 13.134 1.00 19.99 105 ASP A N 1
ATOM 743 C CA . ASP A 1 105 ? -14.325 16.612 14.238 1.00 20.64 105 ASP A CA 1
ATOM 744 C C . ASP A 1 105 ? -15.140 17.808 13.832 1.00 21.58 105 ASP A C 1
ATOM 745 O O . ASP A 1 105 ? -14.650 18.945 13.825 1.00 17.47 105 ASP A O 1
ATOM 750 N N . PRO A 1 106 ? -16.377 17.595 13.400 1.00 20.11 106 PRO A N 1
ATOM 751 C CA . PRO A 1 106 ? -17.280 18.687 13.112 1.00 17.33 106 PRO A CA 1
ATOM 752 C C . PRO A 1 106 ? -17.526 19.517 14.365 1.00 17.75 106 PRO A C 1
ATOM 753 O O . PRO A 1 106 ? -17.554 18.958 15.474 1.00 19.30 106 PRO A O 1
ATOM 757 N N . LEU A 1 107 ? -17.771 20.807 14.228 1.00 17.06 107 LEU A N 1
ATOM 758 C CA . LEU A 1 107 ? -17.827 21.699 15.358 1.00 15.86 107 LEU A CA 1
ATOM 759 C C . LEU A 1 107 ? -19.182 22.370 15.309 1.00 24.25 107 LEU A C 1
ATOM 760 O O . LEU A 1 107 ? -19.790 22.426 14.224 1.00 21.81 107 LEU A O 1
ATOM 765 N N . GLU A 1 108 ? -19.652 22.857 16.470 1.00 19.45 108 GLU A N 1
ATOM 766 C CA . GLU A 1 108 ? -20.916 23.579 16.538 1.00 27.81 108 GLU A CA 1
ATOM 767 C C . GLU A 1 108 ? -20.881 24.974 15.979 1.00 32.83 108 GLU A C 1
ATOM 768 O O . GLU A 1 108 ? -21.869 25.434 15.401 1.00 33.22 108 GLU A O 1
ATOM 774 N N . GLY A 1 109 ? -19.765 25.656 16.122 1.00 38.27 109 GLY A N 1
ATOM 775 C CA . GLY A 1 109 ? -19.482 26.814 15.267 1.00 51.31 109 GLY A CA 1
ATOM 776 C C . GLY A 1 109 ? -20.586 27.879 15.257 1.00 61.73 109 GLY A C 1
ATOM 777 O O . GLY A 1 109 ? -20.891 28.482 14.207 1.00 61.64 109 GLY A O 1
ATOM 778 N N . ARG A 1 110 ? -21.190 28.080 16.433 1.00 65.77 110 ARG A N 1
ATOM 779 C CA . ARG A 1 110 ? -22.267 29.045 16.637 1.00 71.43 110 ARG A CA 1
ATOM 780 C C . ARG A 1 110 ? -21.773 30.366 17.279 1.00 72.43 110 ARG A C 1
ATOM 781 O O . ARG A 1 110 ? -20.690 30.890 16.950 1.00 70.42 110 ARG A O 1
ATOM 783 N N . ARG A 1 125 ? -11.276 35.729 15.277 1.00 73.98 125 ARG A N 1
ATOM 784 C CA . ARG A 1 125 ? -10.170 35.126 14.531 1.00 74.91 125 ARG A CA 1
ATOM 785 C C . ARG A 1 125 ? -9.770 33.753 15.092 1.00 74.04 125 ARG A C 1
ATOM 786 O O . ARG A 1 125 ? -10.617 32.839 15.200 1.00 74.15 125 ARG A O 1
ATOM 787 N N . ARG A 1 126 ? -8.483 33.645 15.466 1.00 70.47 126 ARG A N 1
ATOM 788 C CA . ARG A 1 126 ? -7.844 32.407 15.944 1.00 61.32 126 ARG A CA 1
ATOM 789 C C . ARG A 1 126 ? -7.756 31.406 14.782 1.00 51.39 126 ARG A C 1
ATOM 790 O O . ARG A 1 126 ? -8.279 30.308 14.869 1.00 49.31 126 ARG A O 1
ATOM 791 N N . ALA A 1 127 ? -7.139 31.816 13.682 1.00 42.84 127 ALA A N 1
ATOM 792 C CA . ALA A 1 127 ? -7.116 30.984 12.452 1.00 47.13 127 ALA A CA 1
ATOM 793 C C . ALA A 1 127 ? -6.389 29.641 12.683 1.00 42.84 127 ALA A C 1
ATOM 794 O O . ALA A 1 127 ? -5.339 29.629 13.352 1.00 41.16 127 ALA A O 1
ATOM 796 N N . LEU A 1 128 ? -6.914 28.535 12.139 1.00 40.46 128 LEU A N 1
ATOM 797 C CA . LEU A 1 128 ? -6.156 27.290 12.073 1.00 33.86 128 LEU A CA 1
ATOM 798 C C . LEU A 1 128 ? -5.987 26.839 10.572 1.00 29.08 128 LEU A C 1
ATOM 799 O O . LEU A 1 128 ? -6.884 26.348 9.875 1.00 21.84 128 LEU A O 1
ATOM 804 N N . ASN A 1 129 ? -4.774 27.068 10.086 1.00 25.26 129 ASN A N 1
ATOM 805 C CA . ASN A 1 129 ? -4.379 26.528 8.820 1.00 22.67 129 ASN A CA 1
ATOM 806 C C . ASN A 1 129 ? -2.891 26.374 9.017 1.00 22.35 129 ASN A C 1
ATOM 807 O O . ASN A 1 129 ? -2.149 27.351 8.939 1.00 18.29 129 ASN A O 1
ATOM 812 N N . GLN A 1 130 ? -2.462 25.186 9.395 1.00 16.57 130 GLN A N 1
ATOM 813 C CA . GLN A 1 130 ? -1.057 24.938 9.703 1.00 17.97 130 GLN A CA 1
ATOM 814 C C . GLN A 1 130 ? -0.563 23.696 8.995 1.00 21.38 130 GLN A C 1
ATOM 815 O O . GLN A 1 130 ? -1.266 22.664 8.951 1.00 21.96 130 GLN A O 1
ATOM 821 N N . VAL A 1 131 ? 0.659 23.764 8.432 1.00 16.81 131 VAL A N 1
ATOM 822 C CA . VAL A 1 131 ? 1.236 22.593 7.867 1.00 13.91 131 VAL A CA 1
ATOM 823 C C . VAL A 1 131 ? 2.636 22.412 8.500 1.00 16.22 131 VAL A C 1
ATOM 824 O O . VAL A 1 131 ? 3.335 23.398 8.729 1.00 18.80 131 VAL A O 1
ATOM 828 N N . ILE A 1 132 ? 3.010 21.154 8.817 1.00 15.98 132 ILE A N 1
ATOM 829 C CA . ILE A 1 132 ? 4.370 20.864 9.288 1.00 16.34 132 ILE A CA 1
ATOM 830 C C . ILE A 1 132 ? 4.931 19.849 8.285 1.00 18.69 132 ILE A C 1
ATOM 831 O O . ILE A 1 132 ? 4.334 18.768 8.078 1.00 19.50 132 ILE A O 1
ATOM 836 N N . LEU A 1 133 ? 6.076 20.182 7.656 1.00 15.83 133 LEU A N 1
ATOM 837 C CA . LEU A 1 133 ? 6.692 19.232 6.747 1.00 18.25 133 LEU A CA 1
ATOM 838 C C . LEU A 1 133 ? 8.136 19.063 7.187 1.00 17.24 133 LEU A C 1
ATOM 839 O O . LEU A 1 133 ? 8.784 20.031 7.602 1.00 19.33 133 LEU A O 1
ATOM 844 N N . MET A 1 134 ? 8.676 17.867 7.016 1.00 17.34 134 MET A N 1
ATOM 845 C CA . MET A 1 134 ? 10.129 17.749 7.151 1.00 16.20 134 MET A CA 1
ATOM 846 C C . MET A 1 134 ? 10.561 16.830 6.037 1.00 22.22 134 MET A C 1
ATOM 847 O O . MET A 1 134 ? 9.980 15.711 5.859 1.00 21.33 134 MET A O 1
ATOM 852 N N . GLY A 1 135 ? 11.592 17.246 5.301 1.00 21.87 135 GLY A N 1
ATOM 853 C CA . GLY A 1 135 ? 12.035 16.412 4.168 1.00 21.83 135 GLY A CA 1
ATOM 854 C C . GLY A 1 135 ? 13.383 16.912 3.641 1.00 19.58 135 GLY A C 1
ATOM 855 O O . GLY A 1 135 ? 14.166 17.465 4.417 1.00 19.08 135 GLY A O 1
ATOM 856 N N . ASN A 1 136 ? 13.666 16.684 2.371 1.0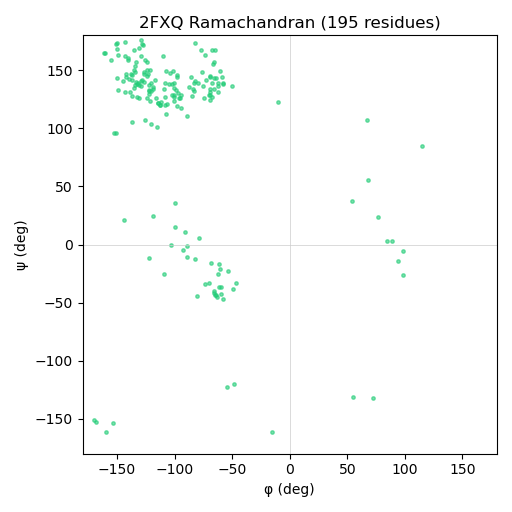0 17.97 136 ASN A N 1
ATOM 857 C CA . ASN A 1 136 ? 14.993 17.079 1.790 1.00 18.69 136 ASN A CA 1
ATOM 858 C C . ASN A 1 136 ? 14.735 17.764 0.502 1.00 17.40 136 ASN A C 1
ATOM 859 O O . ASN A 1 136 ? 13.827 17.359 -0.241 1.00 21.01 136 ASN A O 1
ATOM 864 N N . LEU A 1 137 ? 15.487 18.831 0.237 1.00 18.88 137 LEU A N 1
ATOM 865 C CA . LEU A 1 137 ? 15.273 19.577 -1.025 1.00 19.79 137 LEU A CA 1
ATOM 866 C C . LEU A 1 137 ? 15.558 18.690 -2.262 1.00 18.61 137 LEU A C 1
ATOM 867 O O . LEU A 1 137 ? 16.542 17.960 -2.301 1.00 19.60 137 LEU A O 1
ATOM 872 N N . THR A 1 138 ? 14.699 18.757 -3.287 1.00 25.98 138 THR A N 1
ATOM 873 C CA . THR A 1 138 ? 14.915 17.965 -4.513 1.00 22.61 138 THR A CA 1
ATOM 874 C C . THR A 1 138 ? 15.754 18.699 -5.544 1.00 25.68 138 THR A C 1
ATOM 875 O O . THR A 1 138 ? 16.175 18.099 -6.507 1.00 26.36 138 THR A O 1
ATOM 879 N N . ARG A 1 139 ? 16.006 19.994 -5.352 1.00 25.81 139 ARG A N 1
ATOM 880 C CA . ARG A 1 139 ? 16.808 20.779 -6.284 1.00 22.74 139 ARG A CA 1
ATOM 881 C C . ARG A 1 139 ? 17.274 21.998 -5.565 1.00 23.16 139 ARG A C 1
ATOM 882 O O . ARG A 1 139 ? 16.745 22.317 -4.511 1.00 19.52 139 ARG A O 1
ATOM 890 N N . ASP A 1 140 ? 18.257 22.677 -6.110 1.00 20.26 140 ASP A N 1
ATOM 891 C CA . ASP A 1 140 ? 18.660 23.970 -5.538 1.00 25.81 140 ASP A CA 1
ATOM 892 C C . ASP A 1 140 ? 17.490 24.969 -5.520 1.00 26.68 140 ASP A C 1
ATOM 893 O O . ASP A 1 140 ? 16.665 24.991 -6.420 1.00 29.19 140 ASP A O 1
ATOM 898 N N . PRO A 1 141 ? 17.411 25.788 -4.496 1.00 24.16 141 PRO A N 1
ATOM 899 C CA . PRO A 1 141 ? 16.352 26.823 -4.456 1.00 25.64 141 PRO A CA 1
ATOM 900 C C . PRO A 1 141 ? 16.698 27.837 -5.538 1.00 27.20 141 PRO A C 1
ATOM 901 O O . PRO A 1 141 ? 17.856 28.092 -5.798 1.00 28.00 141 PRO A O 1
ATOM 905 N N . ASP A 1 142 ? 15.713 28.409 -6.199 1.00 33.74 142 ASP A N 1
ATOM 906 C CA . ASP A 1 142 ? 16.086 29.479 -7.100 1.00 34.25 142 ASP A CA 1
ATOM 907 C C . ASP A 1 142 ? 15.484 30.823 -6.634 1.00 30.42 142 ASP A C 1
ATOM 908 O O . ASP A 1 142 ? 14.323 31.046 -6.795 1.00 34.75 142 ASP A O 1
ATOM 913 N N . LEU A 1 143 ? 16.279 31.673 -5.992 1.00 26.47 143 LEU A N 1
ATOM 914 C CA . LEU A 1 143 ? 15.750 32.933 -5.468 1.00 24.10 143 LEU A CA 1
ATOM 915 C C . LEU A 1 143 ? 15.316 33.825 -6.631 1.00 26.89 143 LEU A C 1
ATOM 916 O O . LEU A 1 143 ? 16.073 33.945 -7.623 1.00 21.50 143 LEU A O 1
ATOM 921 N N . ARG A 1 144 ? 14.126 34.425 -6.532 1.00 19.47 144 ARG A N 1
ATOM 922 C CA . ARG A 1 144 ? 13.767 35.524 -7.442 1.00 23.74 144 ARG A CA 1
ATOM 923 C C . ARG A 1 144 ? 13.287 36.727 -6.650 1.00 17.90 144 ARG A C 1
ATOM 924 O O . ARG A 1 144 ? 13.093 36.679 -5.405 1.00 15.81 144 ARG A O 1
ATOM 932 N N . TYR A 1 145 ? 13.084 37.810 -7.373 1.00 16.02 145 TYR A N 1
ATOM 933 C CA . TYR A 1 145 ? 12.481 39.007 -6.811 1.00 18.28 145 TYR A CA 1
ATOM 934 C C . TYR A 1 145 ? 11.224 39.368 -7.596 1.00 22.90 145 TYR A C 1
ATOM 935 O O . TYR A 1 145 ? 11.270 39.342 -8.797 1.00 21.94 145 TYR A O 1
ATOM 944 N N . THR A 1 146 ? 10.102 39.663 -6.923 1.00 25.44 146 THR A N 1
ATOM 945 C CA . THR A 1 146 ? 8.887 40.124 -7.643 1.00 24.54 146 THR A CA 1
ATOM 946 C C . THR A 1 146 ? 9.187 41.472 -8.290 1.00 25.45 146 THR A C 1
ATOM 947 O O . THR A 1 146 ? 10.180 42.110 -7.942 1.00 25.18 146 THR A O 1
ATOM 951 N N . PRO A 1 147 ? 8.335 41.949 -9.193 1.00 32.27 147 PRO A N 1
ATOM 952 C CA . PRO A 1 147 ? 8.550 43.291 -9.789 1.00 35.92 147 PRO A CA 1
ATOM 953 C C . PRO A 1 147 ? 8.808 44.387 -8.734 1.00 36.97 147 PRO A C 1
ATOM 954 O O . PRO A 1 147 ? 9.691 45.241 -8.900 1.00 32.39 147 PRO A O 1
ATOM 958 N N . GLN A 1 148 ? 8.093 44.305 -7.611 1.00 38.89 148 GLN A N 1
ATOM 959 C CA . GLN A 1 148 ? 8.310 45.253 -6.518 1.00 38.53 148 GLN A CA 1
ATOM 960 C C . GLN A 1 148 ? 9.528 44.951 -5.655 1.00 36.61 148 GLN A C 1
ATOM 961 O O . GLN A 1 148 ? 9.739 45.629 -4.634 1.00 35.98 148 GLN A O 1
ATOM 967 N N . GLY A 1 149 ? 10.319 43.946 -6.048 1.00 30.81 149 GLY A N 1
ATOM 968 C CA . GLY A 1 149 ? 11.547 43.609 -5.333 1.00 26.45 149 GLY A CA 1
ATOM 969 C C . GLY A 1 149 ? 11.379 42.845 -4.024 1.00 22.55 149 GLY A C 1
ATOM 970 O O . GLY A 1 149 ? 12.221 42.909 -3.147 1.00 22.93 149 GLY A O 1
ATOM 971 N N . THR A 1 150 ? 10.277 42.140 -3.853 1.00 21.85 150 THR A N 1
ATOM 972 C CA . THR A 1 150 ? 10.186 41.234 -2.697 1.00 21.16 150 THR A CA 1
ATOM 973 C C . THR A 1 150 ? 10.874 39.915 -3.056 1.00 18.76 150 THR A C 1
ATOM 974 O O . THR A 1 150 ? 10.527 39.343 -4.069 1.00 17.22 150 THR A O 1
ATOM 978 N N . ALA A 1 151 ? 11.748 39.404 -2.187 1.00 19.42 151 ALA A N 1
ATOM 979 C CA . ALA A 1 151 ? 12.387 38.109 -2.374 1.00 15.28 151 ALA A CA 1
ATOM 980 C C . ALA A 1 151 ? 11.376 36.985 -2.252 1.00 16.45 151 ALA A C 1
ATOM 981 O O . ALA A 1 151 ? 10.498 36.988 -1.369 1.00 16.67 151 ALA A O 1
ATOM 983 N N . VAL A 1 152 ? 11.509 36.003 -3.132 1.00 17.28 152 VAL A N 1
ATOM 984 C CA . VAL A 1 152 ? 10.594 34.861 -3.094 1.00 14.98 152 VAL A CA 1
ATOM 985 C C . VAL A 1 152 ? 11.360 33.660 -3.621 1.00 16.75 152 VAL A C 1
ATOM 986 O O . VAL A 1 152 ? 12.128 33.760 -4.588 1.00 19.33 152 VAL A O 1
ATOM 990 N N . VAL A 1 153 ? 11.099 32.509 -3.040 1.00 16.96 153 VAL A N 1
ATOM 991 C CA . VAL A 1 153 ? 11.742 31.290 -3.482 1.00 19.82 153 VAL A CA 1
ATOM 992 C C . VAL A 1 153 ? 10.740 30.125 -3.528 1.00 19.84 153 VAL A C 1
ATOM 993 O O . VAL A 1 153 ? 9.853 30.036 -2.680 1.00 15.46 153 VAL A O 1
ATOM 997 N N . ARG A 1 154 ? 10.916 29.217 -4.463 1.00 18.71 154 ARG A N 1
ATOM 998 C CA . ARG A 1 154 ? 10.115 27.993 -4.495 1.00 21.95 154 ARG A CA 1
ATOM 999 C C . ARG A 1 154 ? 11.045 26.869 -4.105 1.00 22.77 154 ARG A C 1
ATOM 1000 O O . ARG A 1 154 ? 12.171 26.751 -4.624 1.00 24.44 154 ARG A O 1
ATOM 1008 N N . LEU A 1 155 ? 10.610 26.006 -3.219 1.00 18.94 155 LEU A N 1
ATOM 1009 C CA . LEU A 1 155 ? 11.514 24.963 -2.767 1.00 21.15 155 LEU A CA 1
ATOM 1010 C C . LEU A 1 155 ? 10.787 23.663 -3.098 1.00 21.85 155 LEU A C 1
ATOM 1011 O O . LEU A 1 155 ? 9.577 23.571 -2.843 1.00 24.39 155 LEU A O 1
ATOM 1016 N N . GLY A 1 156 ? 11.501 22.679 -3.629 1.00 18.56 156 GLY A N 1
ATOM 1017 C CA . GLY A 1 156 ? 10.904 21.337 -3.819 1.00 19.85 156 GLY A CA 1
ATOM 1018 C C . GLY A 1 156 ? 11.349 20.422 -2.706 1.00 21.48 156 GLY A C 1
ATOM 1019 O O . GLY A 1 156 ? 12.550 20.321 -2.425 1.00 21.44 156 GLY A O 1
ATOM 1020 N N . LEU A 1 157 ? 10.394 19.764 -2.055 1.00 21.28 157 LEU A N 1
ATOM 1021 C CA . LEU A 1 157 ? 10.728 18.920 -0.927 1.00 22.10 157 LEU A CA 1
ATOM 1022 C C . LEU A 1 157 ? 10.253 17.488 -1.158 1.00 23.24 157 LEU A C 1
ATOM 1023 O O . LEU A 1 157 ? 9.064 17.269 -1.525 1.00 26.69 157 LEU A O 1
ATOM 1028 N N . ALA A 1 158 ? 11.156 16.548 -0.904 1.00 20.99 158 ALA A N 1
ATOM 1029 C CA . ALA A 1 158 ? 10.875 15.093 -0.897 1.00 23.35 158 ALA A CA 1
ATOM 1030 C C . ALA A 1 158 ? 10.668 14.705 0.573 1.00 25.86 158 ALA A C 1
ATOM 1031 O O . ALA A 1 158 ? 11.591 14.867 1.396 1.00 22.63 158 ALA A O 1
ATOM 1033 N N . VAL A 1 159 ? 9.476 14.208 0.889 1.00 24.27 159 VAL A N 1
ATOM 1034 C CA . VAL A 1 159 ? 9.128 13.759 2.248 1.00 27.25 159 VAL A CA 1
ATOM 1035 C C . VAL A 1 159 ? 8.922 12.196 2.203 1.00 33.39 159 VAL A C 1
ATOM 1036 O O . VAL A 1 159 ? 8.087 11.705 1.435 1.00 32.55 159 VAL A O 1
ATOM 1040 N N . ASN A 1 160 ? 9.710 11.446 2.972 1.00 34.00 160 ASN A N 1
ATOM 1041 C CA . ASN A 1 160 ? 9.482 10.012 3.136 1.00 41.46 160 ASN A CA 1
ATOM 1042 C C . ASN A 1 160 ? 8.527 9.780 4.318 1.00 47.57 160 ASN A C 1
ATOM 1043 O O . ASN A 1 160 ? 8.897 9.980 5.463 1.00 43.59 160 ASN A O 1
ATOM 1048 N N . GLU A 1 161 ? 7.310 9.340 4.011 1.00 58.49 161 GLU A N 1
ATOM 1049 C CA . GLU A 1 161 ? 6.158 9.317 4.939 1.00 65.73 161 GLU A CA 1
ATOM 1050 C C . GLU A 1 161 ? 6.337 9.593 6.452 1.00 68.77 161 GLU A C 1
ATOM 1051 O O . GLU A 1 161 ? 7.074 8.866 7.146 1.00 71.91 161 GLU A O 1
ATOM 1052 N N . ARG A 1 162 ? 5.620 10.610 6.955 1.00 67.58 162 ARG A N 1
ATOM 1053 C CA . ARG A 1 162 ? 5.554 10.901 8.398 1.00 64.88 162 ARG A CA 1
ATOM 1054 C C . ARG A 1 162 ? 4.178 11.403 8.876 1.00 61.13 162 ARG A C 1
ATOM 1055 O O . ARG A 1 162 ? 3.978 12.598 9.151 1.00 51.36 162 ARG A O 1
ATOM 1056 N N . ARG A 1 170 ? 5.877 5.720 -0.465 1.00 67.64 170 ARG A N 1
ATOM 1057 C CA . ARG A 1 170 ? 7.318 5.944 -0.557 1.00 67.72 170 ARG A CA 1
ATOM 1058 C C . ARG A 1 170 ? 7.626 7.444 -0.347 1.00 65.95 170 ARG A C 1
ATOM 1059 O O . ARG A 1 170 ? 7.321 8.026 0.712 1.00 65.19 170 ARG A O 1
ATOM 1060 N N . THR A 1 171 ? 8.227 8.056 -1.359 1.00 59.68 171 THR A N 1
ATOM 1061 C CA . THR A 1 171 ? 8.565 9.454 -1.285 1.00 54.71 171 THR A CA 1
ATOM 1062 C C . THR A 1 171 ? 7.473 10.308 -1.911 1.00 53.17 171 THR A C 1
ATOM 1063 O O . THR A 1 171 ? 7.066 10.059 -3.038 1.00 55.64 171 THR A O 1
ATOM 1067 N N . HIS A 1 172 ? 7.005 11.313 -1.168 1.00 48.19 172 HIS A N 1
ATOM 1068 C CA . HIS A 1 172 ? 6.097 12.342 -1.680 1.00 47.14 172 HIS A CA 1
ATOM 1069 C C . HIS A 1 172 ? 6.889 13.597 -2.058 1.00 43.24 172 HIS A C 1
ATOM 1070 O O . HIS A 1 172 ? 7.823 13.960 -1.345 1.00 39.42 172 HIS A O 1
ATOM 1077 N N . PHE A 1 173 ? 6.472 14.276 -3.125 1.00 36.17 173 PHE A N 1
ATOM 1078 C CA . PHE A 1 173 ? 7.100 15.516 -3.551 1.00 34.27 173 PHE A CA 1
ATOM 1079 C C . PHE A 1 173 ? 6.170 16.745 -3.397 1.00 35.59 173 PHE A C 1
ATOM 1080 O O . PHE A 1 173 ? 5.073 16.799 -3.963 1.00 32.36 173 PHE A O 1
ATOM 1088 N N . LEU A 1 174 ? 6.600 17.731 -2.593 1.00 28.25 174 LEU A N 1
ATOM 1089 C CA . LEU A 1 174 ? 5.731 18.844 -2.215 1.00 27.15 174 LEU A CA 1
ATOM 1090 C C . LEU A 1 174 ? 6.458 20.194 -2.475 1.00 26.00 174 LEU A C 1
ATOM 1091 O O . LEU A 1 174 ? 7.656 20.290 -2.288 1.00 29.76 174 LEU A O 1
ATOM 1096 N N . GLU A 1 175 ? 5.752 21.201 -2.960 1.00 25.88 175 GLU A N 1
ATOM 1097 C CA . GLU A 1 175 ? 6.392 22.487 -3.316 1.00 23.49 175 GLU A CA 1
ATOM 1098 C C . GLU A 1 175 ? 6.108 23.440 -2.130 1.00 28.40 175 GLU A C 1
ATOM 1099 O O . GLU A 1 175 ? 5.007 23.412 -1.549 1.00 27.93 175 GLU A O 1
ATOM 1105 N N . VAL A 1 176 ? 7.103 24.237 -1.745 1.00 20.78 176 VAL A N 1
ATOM 1106 C CA . VAL A 1 176 ? 6.906 25.209 -0.642 1.00 18.09 176 VAL A CA 1
ATOM 1107 C C . VAL A 1 176 ? 7.363 26.567 -1.158 1.00 18.81 176 VAL A C 1
ATOM 1108 O O . VAL A 1 176 ? 8.364 26.657 -1.879 1.00 22.48 176 VAL A O 1
ATOM 1112 N N . GLN A 1 177 ? 6.661 27.631 -0.792 1.00 17.39 177 GLN A N 1
ATOM 1113 C CA . GLN A 1 177 ? 7.081 28.969 -1.234 1.00 14.38 177 GLN A CA 1
ATOM 1114 C C . GLN A 1 177 ? 7.423 29.741 0.028 1.00 16.83 177 GLN A C 1
ATOM 1115 O O . GLN A 1 177 ? 6.746 29.606 1.059 1.00 14.67 177 GLN A O 1
ATOM 1121 N N . ALA A 1 178 ? 8.475 30.550 -0.034 1.00 15.68 178 ALA A N 1
ATOM 1122 C CA . ALA A 1 178 ? 8.839 31.359 1.108 1.00 16.04 178 ALA A CA 1
ATOM 1123 C C . ALA A 1 178 ? 9.121 32.748 0.581 1.00 16.79 178 ALA A C 1
ATOM 1124 O O . ALA A 1 178 ? 9.488 32.900 -0.588 1.00 14.37 178 ALA A O 1
ATOM 1126 N N . TRP A 1 179 ? 8.951 33.743 1.436 1.00 17.08 179 TRP A N 1
ATOM 1127 C CA . TRP A 1 179 ? 9.011 35.161 1.055 1.00 17.80 179 TRP A CA 1
ATOM 1128 C C . TRP A 1 179 ? 9.995 35.956 1.888 1.00 19.13 179 TRP A C 1
ATOM 1129 O O . TRP A 1 179 ? 10.303 35.583 3.033 1.00 20.12 179 TRP A O 1
ATOM 1140 N N . ARG A 1 180 ? 10.442 37.097 1.346 1.00 20.31 180 ARG A N 1
ATOM 1141 C CA . ARG A 1 180 ? 11.219 38.091 2.133 1.00 22.21 180 ARG A CA 1
ATOM 1142 C C . ARG A 1 180 ? 12.449 37.492 2.795 1.00 22.17 180 ARG A C 1
ATOM 1143 O O . ARG A 1 180 ? 13.188 36.770 2.159 1.00 18.10 180 ARG A O 1
ATOM 1151 N N . GLU A 1 181 ? 12.655 37.741 4.101 1.00 23.22 181 GLU A N 1
ATOM 1152 C CA . GLU A 1 181 ? 13.853 37.221 4.783 1.00 25.91 181 GLU A CA 1
ATOM 1153 C C . GLU A 1 181 ? 13.984 35.690 4.753 1.00 22.05 181 GLU A C 1
ATOM 1154 O O . GLU A 1 181 ? 15.077 35.166 4.697 1.00 19.91 181 GLU A O 1
ATOM 1160 N N . LEU A 1 182 ? 12.875 34.960 4.843 1.00 18.99 182 LEU A N 1
ATOM 1161 C CA . LEU A 1 182 ? 12.967 33.518 4.813 1.00 18.04 182 LEU A CA 1
ATOM 1162 C C . LEU A 1 182 ? 13.368 33.024 3.435 1.00 17.44 182 LEU A C 1
ATOM 1163 O O . LEU A 1 182 ? 14.071 32.027 3.330 1.00 19.67 182 LEU A O 1
ATOM 1168 N N . ALA A 1 183 ? 12.925 33.733 2.377 1.00 16.43 183 ALA A N 1
ATOM 1169 C CA . ALA A 1 183 ? 13.384 33.388 0.986 1.00 18.18 183 ALA A CA 1
ATOM 1170 C C . ALA A 1 183 ? 14.914 33.627 0.873 1.00 18.99 183 ALA A C 1
ATOM 1171 O O . ALA A 1 183 ? 15.659 32.788 0.328 1.00 20.25 183 ALA A O 1
ATOM 1173 N N . GLU A 1 184 ? 15.377 34.743 1.422 1.00 17.35 184 GLU A N 1
ATOM 1174 C CA . GLU A 1 184 ? 16.823 35.049 1.337 1.00 22.78 184 GLU A CA 1
ATOM 1175 C C . GLU A 1 184 ? 17.633 34.034 2.095 1.00 22.64 184 GLU A C 1
ATOM 1176 O O . GLU A 1 184 ? 18.666 33.588 1.626 1.00 23.77 184 GLU A O 1
ATOM 1182 N N . TRP A 1 185 ? 17.168 33.676 3.274 1.00 21.94 185 TRP A N 1
ATOM 1183 C CA . TRP A 1 185 ? 17.826 32.607 4.040 1.00 22.26 185 TRP A CA 1
ATOM 1184 C C . TRP A 1 185 ? 17.768 31.260 3.307 1.00 24.01 185 TRP A C 1
ATOM 1185 O O . TRP A 1 185 ? 18.768 30.549 3.238 1.00 24.79 185 TRP A O 1
ATOM 1196 N N . ALA A 1 186 ? 16.595 30.896 2.765 1.00 18.56 186 ALA A N 1
ATOM 1197 C CA . ALA A 1 186 ? 16.424 29.596 2.078 1.00 24.00 186 ALA A CA 1
ATOM 1198 C C . ALA A 1 186 ? 17.319 29.480 0.848 1.00 23.64 186 ALA A C 1
ATOM 1199 O O . ALA A 1 186 ? 17.709 28.374 0.423 1.00 22.01 186 ALA A O 1
ATOM 1201 N N . SER A 1 187 ? 17.679 30.634 0.293 1.00 22.12 187 SER A N 1
ATOM 1202 C CA . SER A 1 187 ? 18.575 30.626 -0.879 1.00 25.77 187 SER A CA 1
ATOM 1203 C C . SER A 1 187 ? 19.967 30.000 -0.586 1.00 27.34 187 SER A C 1
ATOM 1204 O O . SER A 1 187 ? 20.670 29.638 -1.528 1.00 24.54 187 SER A O 1
ATOM 1207 N N . GLU A 1 188 ? 20.342 29.863 0.700 1.00 27.60 188 GLU A N 1
ATOM 1208 C CA . GLU A 1 188 ? 21.657 29.271 1.052 1.00 30.54 188 GLU A CA 1
ATOM 1209 C C . GLU A 1 188 ? 21.609 27.744 1.025 1.00 28.59 188 GLU A C 1
ATOM 1210 O O . GLU A 1 188 ? 22.635 27.105 1.134 1.00 24.25 188 GLU A O 1
ATOM 1216 N N . LEU A 1 189 ? 20.405 27.172 0.958 1.00 23.30 189 LEU A N 1
ATOM 1217 C CA . LEU A 1 189 ? 20.245 25.716 0.965 1.00 21.38 189 LEU A CA 1
ATOM 1218 C C . LEU A 1 189 ? 20.588 25.157 -0.433 1.00 20.76 189 LEU A C 1
ATOM 1219 O O . LEU A 1 189 ? 20.667 25.932 -1.375 1.00 20.06 189 LEU A O 1
ATOM 1224 N N . ARG A 1 190 ? 20.746 23.836 -0.563 1.00 17.48 190 ARG A N 1
ATOM 1225 C CA . ARG A 1 190 ? 21.120 23.206 -1.837 1.00 18.19 190 ARG A CA 1
ATOM 1226 C C . ARG A 1 190 ? 20.370 21.895 -1.926 1.00 18.61 190 ARG A C 1
ATOM 1227 O O . ARG A 1 190 ? 19.921 21.391 -0.916 1.00 22.46 190 ARG A O 1
ATOM 1235 N N . LYS A 1 191 ? 20.265 21.332 -3.126 1.00 20.14 191 LYS A N 1
ATOM 1236 C CA . LYS A 1 191 ? 19.590 20.068 -3.335 1.00 18.22 191 LYS A CA 1
ATOM 1237 C C . LYS A 1 191 ? 20.137 19.062 -2.334 1.00 18.51 191 LYS A C 1
ATOM 1238 O O . LYS A 1 191 ? 21.365 19.037 -2.078 1.00 17.06 191 LYS A O 1
ATOM 1244 N N . GLY A 1 192 ? 19.251 18.284 -1.720 1.00 23.88 192 GLY A N 1
ATOM 1245 C CA . GLY A 1 192 ? 19.671 17.314 -0.721 1.00 21.91 192 GLY A CA 1
ATOM 1246 C C . GLY A 1 192 ? 19.524 17.740 0.728 1.00 22.97 192 GLY A C 1
ATOM 1247 O O . GLY A 1 192 ? 19.368 16.873 1.580 1.00 20.65 192 GLY A O 1
ATOM 1248 N N . ASP A 1 193 ? 19.560 19.047 1.018 1.00 18.83 193 ASP A N 1
ATOM 1249 C CA . ASP A 1 193 ? 19.571 19.525 2.414 1.00 17.15 193 ASP A CA 1
ATOM 1250 C C . ASP A 1 193 ? 18.235 19.171 3.074 1.00 17.43 193 ASP A C 1
ATOM 1251 O O . ASP A 1 193 ? 17.166 19.244 2.454 1.00 17.26 193 ASP A O 1
ATOM 1256 N N . GLY A 1 194 ? 18.291 18.824 4.349 1.00 17.67 194 GLY A N 1
ATOM 1257 C CA . GLY A 1 194 ? 17.107 18.594 5.151 1.00 17.96 194 GLY A CA 1
ATOM 1258 C C . GLY A 1 194 ? 16.500 19.960 5.511 1.00 15.38 194 GLY A C 1
ATOM 1259 O O . GLY A 1 194 ? 17.191 21.007 5.629 1.00 16.80 194 GLY A O 1
ATOM 1260 N N . LEU A 1 195 ? 15.180 19.953 5.637 1.00 16.32 195 LEU A N 1
ATOM 1261 C CA . LEU A 1 195 ? 14.443 21.159 5.928 1.00 17.41 195 LEU A CA 1
ATOM 1262 C C . LEU A 1 195 ? 13.201 20.815 6.739 1.00 21.05 195 LEU A C 1
ATOM 1263 O O . LEU A 1 195 ? 12.411 19.944 6.341 1.00 19.20 195 LEU A O 1
ATOM 1268 N N . LEU A 1 196 ? 12.976 21.578 7.828 1.00 16.61 196 LEU A N 1
ATOM 1269 C CA . LEU A 1 196 ? 11.683 21.569 8.546 1.00 16.01 196 LEU A CA 1
ATOM 1270 C C . LEU A 1 196 ? 10.885 22.821 8.163 1.00 15.76 196 LEU A C 1
ATOM 1271 O O . LEU A 1 196 ? 11.435 23.932 8.199 1.00 17.71 196 LEU A O 1
ATOM 1276 N N . VAL A 1 197 ? 9.625 22.661 7.748 1.00 14.97 197 VAL A N 1
ATOM 1277 C CA . VAL A 1 197 ? 8.838 23.830 7.366 1.00 15.03 197 VAL A CA 1
ATOM 1278 C C . VAL A 1 197 ? 7.643 23.896 8.311 1.00 14.50 197 VAL A C 1
ATOM 1279 O O . VAL A 1 197 ? 6.969 22.880 8.488 1.00 16.63 197 VAL A O 1
ATOM 1283 N N . ILE A 1 198 ? 7.354 25.085 8.846 1.00 15.83 198 ILE A N 1
ATOM 1284 C CA . ILE A 1 198 ? 6.098 25.298 9.536 1.00 16.04 198 ILE A CA 1
ATOM 1285 C C . ILE A 1 198 ? 5.399 26.318 8.629 1.00 15.66 198 ILE A C 1
ATOM 1286 O O . ILE A 1 198 ? 5.968 27.368 8.359 1.00 14.25 198 ILE A O 1
ATOM 1291 N N . GLY A 1 199 ? 4.222 25.999 8.120 1.00 18.44 199 GLY A N 1
ATOM 1292 C CA . GLY A 1 199 ? 3.629 26.941 7.193 1.00 21.13 199 GLY A CA 1
ATOM 1293 C C . GLY A 1 199 ? 2.121 26.827 7.188 1.00 21.58 199 GLY A C 1
ATOM 1294 O O . GLY A 1 199 ? 1.539 26.387 8.153 1.00 17.11 199 GLY A O 1
ATOM 1295 N N . ARG A 1 200 ? 1.520 27.195 6.071 1.00 16.60 200 ARG A N 1
ATOM 1296 C CA . ARG A 1 200 ? 0.068 27.167 5.968 1.00 14.93 200 ARG A CA 1
ATOM 1297 C C . ARG A 1 200 ? -0.244 26.867 4.519 1.00 17.65 200 ARG A C 1
ATOM 1298 O O . ARG A 1 200 ? 0.587 27.093 3.634 1.00 18.61 200 ARG A O 1
ATOM 1306 N N . LEU A 1 201 ? -1.475 26.454 4.273 1.00 15.48 201 LEU A N 1
ATOM 1307 C CA . LEU A 1 201 ? -1.848 26.052 2.914 1.00 19.39 201 LEU A CA 1
ATOM 1308 C C . LEU A 1 201 ? -2.507 27.231 2.238 1.00 24.31 201 LEU A C 1
ATOM 1309 O O . LEU A 1 201 ? -3.390 27.870 2.829 1.00 33.17 201 LEU A O 1
ATOM 1314 N N . VAL A 1 202 ? -2.011 27.620 1.059 1.00 24.84 202 VAL A N 1
ATOM 1315 C CA . VAL A 1 202 ? -2.579 28.811 0.420 1.00 23.78 202 VAL A CA 1
ATOM 1316 C C . VAL A 1 202 ? -2.987 28.454 -1.003 1.00 23.76 202 VAL A C 1
ATOM 1317 O O . VAL A 1 202 ? -2.626 27.422 -1.525 1.00 25.13 202 VAL A O 1
ATOM 1321 N N . ASN A 1 203 ? -3.678 29.387 -1.664 1.00 23.63 203 ASN A N 1
ATOM 1322 C CA . ASN A 1 203 ? -4.068 29.165 -3.036 1.00 26.26 203 ASN A CA 1
ATOM 1323 C C . ASN A 1 203 ? -3.313 30.180 -3.872 1.00 27.65 203 ASN A C 1
ATOM 1324 O O . ASN A 1 203 ? -3.393 31.369 -3.622 1.00 31.34 203 ASN A O 1
ATOM 1329 N N . ASP A 1 204 ? -2.538 29.703 -4.808 1.00 37.58 204 ASP A N 1
ATOM 1330 C CA . ASP A 1 204 ? -1.778 30.596 -5.717 1.00 43.74 204 ASP A CA 1
ATOM 1331 C C . ASP A 1 204 ? -2.466 30.697 -7.084 1.00 47.42 204 ASP A C 1
ATOM 1332 O O . ASP A 1 204 ? -3.132 29.751 -7.503 1.00 49.55 204 ASP A O 1
ATOM 1337 N N . SER A 1 205 ? -2.308 31.853 -7.745 1.00 49.34 205 SER A N 1
ATOM 1338 C CA . SER A 1 205 ? -2.944 32.195 -9.032 1.00 51.18 205 SER A CA 1
ATOM 1339 C C . SER A 1 205 ? -1.917 32.047 -10.125 1.00 49.59 205 SER A C 1
ATOM 1340 O O . SER A 1 205 ? -0.754 32.452 -9.945 1.00 49.08 205 SER A O 1
ATOM 1343 N N . TRP A 1 206 ? -2.323 31.474 -11.254 1.00 48.48 206 TRP A N 1
ATOM 1344 C CA . TRP A 1 206 ? -1.505 31.528 -12.478 1.00 46.76 206 TRP A CA 1
ATOM 1345 C C . TRP A 1 206 ? -2.354 32.177 -13.555 1.00 46.50 206 TRP A C 1
ATOM 1346 O O . TRP A 1 206 ? -3.470 31.759 -13.760 1.00 44.29 206 TRP A O 1
ATOM 1357 N N . THR A 1 207 ? -1.814 33.191 -14.227 1.00 45.81 207 THR A N 1
ATOM 1358 C CA . THR A 1 207 ? -2.562 33.973 -15.225 1.00 46.21 207 THR A CA 1
ATOM 1359 C C . THR A 1 207 ? -1.913 33.790 -16.601 1.00 41.38 207 THR A C 1
ATOM 1360 O O . THR A 1 207 ? -0.711 34.001 -16.734 1.00 37.45 207 THR A O 1
ATOM 1364 N N . SER A 1 208 ? -2.681 33.387 -17.610 1.00 44.91 208 SER A N 1
ATOM 1365 C CA . SER A 1 208 ? -2.108 33.289 -18.975 1.00 46.61 208 SER A CA 1
ATOM 1366 C C . SER A 1 208 ? -1.897 34.684 -19.611 1.00 48.61 208 SER A C 1
ATOM 1367 O O . SER A 1 208 ? -2.463 35.684 -19.156 1.00 45.36 208 SER A O 1
ATOM 1370 N N . SER A 1 209 ? -1.081 34.750 -20.666 1.00 53.69 209 SER A N 1
ATOM 1371 C CA . SER A 1 209 ? -0.953 35.976 -21.479 1.00 57.75 209 SER A CA 1
ATOM 1372 C C . SER A 1 209 ? -2.313 36.604 -21.848 1.00 55.87 209 SER A C 1
ATOM 1373 O O . SER A 1 209 ? -2.427 37.827 -21.963 1.00 56.54 209 SER A O 1
ATOM 1376 N N . SER A 1 210 ? -3.336 35.771 -22.036 1.00 53.60 210 SER A N 1
ATOM 1377 C CA . SER A 1 210 ? -4.671 36.257 -22.395 1.00 50.82 210 SER A CA 1
ATOM 1378 C C . SER A 1 210 ? -5.639 36.563 -21.234 1.00 52.28 210 SER A C 1
ATOM 1379 O O . SER A 1 210 ? -6.855 36.743 -21.469 1.00 51.09 210 SER A O 1
ATOM 1382 N N . GLY A 1 211 ? -5.122 36.580 -19.998 1.00 51.49 211 GLY A N 1
ATOM 1383 C CA . GLY A 1 211 ? -5.906 36.926 -18.821 1.00 51.84 211 GLY A CA 1
ATOM 1384 C C . GLY A 1 211 ? -6.636 35.787 -18.125 1.00 53.12 211 GLY A C 1
ATOM 1385 O O . GLY A 1 211 ? -7.346 36.017 -17.149 1.00 53.94 211 GLY A O 1
ATOM 1386 N N . GLU A 1 212 ? -6.463 34.559 -18.607 1.00 54.36 212 GLU A N 1
ATOM 1387 C CA . GLU A 1 212 ? -7.077 33.393 -17.963 1.00 59.52 212 GLU A CA 1
ATOM 1388 C C . GLU A 1 212 ? -6.420 33.105 -16.594 1.00 57.55 212 GLU A C 1
ATOM 1389 O O . GLU A 1 212 ? -5.197 33.100 -16.496 1.00 52.55 212 GLU A O 1
ATOM 1395 N N . ARG A 1 213 ? -7.222 32.864 -15.557 1.00 59.93 213 ARG A N 1
ATOM 1396 C CA . ARG A 1 213 ? -6.656 32.574 -14.223 1.00 62.44 213 ARG A CA 1
ATOM 1397 C C . ARG A 1 213 ? -6.895 31.142 -13.784 1.00 59.23 213 ARG A C 1
ATOM 1398 O O . ARG A 1 213 ? -8.034 30.693 -13.745 1.00 58.96 213 ARG A O 1
ATOM 1406 N N . ARG A 1 214 ? -5.819 30.423 -13.483 1.00 56.81 214 ARG A N 1
ATOM 1407 C CA . ARG A 1 214 ? -5.921 29.113 -12.819 1.00 59.70 214 ARG A CA 1
ATOM 1408 C C . ARG A 1 214 ? -5.401 29.168 -11.375 1.00 56.98 214 ARG A C 1
ATOM 1409 O O . ARG A 1 214 ? -4.698 30.082 -11.011 1.00 52.66 214 ARG A O 1
ATOM 1417 N N . PHE A 1 215 ? -5.759 28.181 -10.569 1.00 57.94 215 PHE A N 1
ATOM 1418 C CA . PHE A 1 215 ? -5.388 28.160 -9.156 1.00 59.28 215 PHE A CA 1
ATOM 1419 C C . PHE A 1 215 ? -4.700 26.855 -8.798 1.00 58.64 215 PHE A C 1
ATOM 1420 O O . PHE A 1 215 ? -4.965 25.811 -9.397 1.00 57.05 215 PHE A O 1
ATOM 1428 N N . GLN A 1 216 ? -3.792 26.948 -7.832 1.00 54.82 216 GLN A N 1
ATOM 1429 C CA . GLN A 1 216 ? -2.905 25.871 -7.418 1.00 54.23 216 GLN A CA 1
ATOM 1430 C C . GLN A 1 216 ? -2.785 26.011 -5.875 1.00 52.93 216 GLN A C 1
ATOM 1431 O O . GLN A 1 216 ? -2.597 27.143 -5.352 1.00 52.15 216 GLN A O 1
ATOM 1437 N N . THR A 1 217 ? -2.957 24.900 -5.151 1.00 45.71 217 THR A N 1
ATOM 1438 C CA . THR A 1 217 ? -2.748 24.913 -3.700 1.00 40.14 217 THR A CA 1
ATOM 1439 C C . THR A 1 217 ? -1.255 24.729 -3.475 1.00 35.20 217 THR A C 1
ATOM 1440 O O . THR A 1 217 ? -0.638 23.885 -4.108 1.00 37.86 217 THR A O 1
ATOM 1444 N N . ARG A 1 218 ? -0.642 25.528 -2.592 1.00 32.05 218 ARG A N 1
ATOM 1445 C CA . ARG A 1 218 ? 0.716 25.243 -2.190 1.00 26.76 218 ARG A CA 1
ATOM 1446 C C . ARG A 1 218 ? 0.906 25.577 -0.684 1.00 18.24 218 ARG A C 1
ATOM 1447 O O . ARG A 1 218 ? 0.038 26.185 -0.046 1.00 21.07 218 ARG A O 1
ATOM 1455 N N . VAL A 1 219 ? 2.074 25.238 -0.207 1.00 16.27 219 VAL A N 1
ATOM 1456 C CA . VAL A 1 219 ? 2.425 25.506 1.192 1.00 20.22 219 VAL A CA 1
ATOM 1457 C C . VAL A 1 219 ? 3.214 26.796 1.174 1.00 21.93 219 VAL A C 1
ATOM 1458 O O . VAL A 1 219 ? 4.193 26.899 0.422 1.00 22.18 219 VAL A O 1
ATOM 1462 N N . GLU A 1 220 ? 2.821 27.735 2.037 1.00 16.43 220 GLU A N 1
ATOM 1463 C CA . GLU A 1 220 ? 3.644 28.922 2.255 1.00 15.04 220 GLU A CA 1
ATOM 1464 C C . GLU A 1 220 ? 4.405 28.670 3.561 1.00 15.12 220 GLU A C 1
ATOM 1465 O O . GLU A 1 220 ? 3.782 28.378 4.626 1.00 18.59 220 GLU A O 1
ATOM 1471 N N . ALA A 1 221 ? 5.756 28.737 3.526 1.00 15.85 221 ALA A N 1
ATOM 1472 C CA . ALA A 1 221 ? 6.570 28.672 4.761 1.00 19.29 221 ALA A CA 1
ATOM 1473 C C . ALA A 1 221 ? 6.424 29.894 5.636 1.00 18.36 221 ALA A C 1
ATOM 1474 O O . ALA A 1 221 ? 6.447 31.025 5.137 1.00 17.59 221 ALA A O 1
ATOM 1476 N N . LEU A 1 222 ? 6.186 29.690 6.942 1.00 15.26 222 LEU A N 1
ATOM 1477 C CA . LEU A 1 222 ? 6.192 30.780 7.896 1.00 17.15 222 LEU A CA 1
ATOM 1478 C C . LEU A 1 222 ? 7.429 30.677 8.805 1.00 17.13 222 LEU A C 1
ATOM 1479 O O . LEU A 1 222 ? 7.887 31.692 9.320 1.00 21.21 222 LEU A O 1
ATOM 1484 N N . ARG A 1 223 ? 7.962 29.478 8.965 1.00 14.83 223 ARG A N 1
ATOM 1485 C CA . ARG A 1 223 ? 9.229 29.296 9.673 1.00 17.78 223 ARG A CA 1
ATOM 1486 C C . ARG A 1 223 ? 9.960 28.196 8.915 1.00 17.95 223 ARG A C 1
ATOM 1487 O O . ARG A 1 223 ? 9.334 27.268 8.398 1.00 18.97 223 ARG A O 1
ATOM 1495 N N . LEU A 1 224 ? 11.284 28.304 8.823 1.00 15.47 224 LEU A N 1
ATOM 1496 C CA . LEU A 1 224 ? 12.090 27.250 8.257 1.00 16.91 224 LEU A CA 1
ATOM 1497 C C . LEU A 1 224 ? 13.289 26.991 9.207 1.00 17.37 224 LEU A C 1
ATOM 1498 O O . LEU A 1 224 ? 13.885 27.922 9.750 1.00 19.09 224 LEU A O 1
ATOM 1503 N N . GLU A 1 225 ? 13.613 25.724 9.409 1.00 25.93 225 GLU A N 1
ATOM 1504 C CA . GLU A 1 225 ? 14.722 25.358 10.255 1.00 25.75 225 GLU A CA 1
ATOM 1505 C C . GLU A 1 225 ? 15.410 24.190 9.570 1.00 29.06 225 GLU A C 1
ATOM 1506 O O . GLU A 1 225 ? 14.812 23.507 8.767 1.00 24.21 225 GLU A O 1
ATOM 1512 N N . ARG A 1 226 ? 16.663 23.955 9.947 1.00 27.55 226 ARG A N 1
ATOM 1513 C CA . ARG A 1 226 ? 17.405 22.827 9.457 1.00 30.42 226 ARG A CA 1
ATOM 1514 C C . ARG A 1 226 ? 17.584 21.719 10.508 1.00 26.20 226 ARG A C 1
ATOM 1515 O O . ARG A 1 226 ? 18.202 21.945 11.551 1.00 28.45 226 ARG A O 1
ATOM 1523 N N . PRO A 1 227 ? 17.107 20.519 10.232 1.00 29.46 227 PRO A N 1
ATOM 1524 C CA . PRO A 1 227 ? 17.278 19.402 11.155 1.00 30.35 227 PRO A CA 1
ATOM 1525 C C . PRO A 1 227 ? 18.765 19.028 11.162 1.00 36.64 227 PRO A C 1
ATOM 1526 O O . PRO A 1 227 ? 19.456 19.213 10.164 1.00 30.85 227 PRO A O 1
ATOM 1530 N N . THR A 1 228 ? 19.275 18.638 12.295 1.00 34.62 228 THR A N 1
ATOM 1531 C CA . THR A 1 228 ? 20.667 18.181 12.304 1.00 44.06 228 THR A CA 1
ATOM 1532 C C . THR A 1 228 ? 20.846 16.996 11.309 1.00 45.66 228 THR A C 1
ATOM 1533 O O . THR A 1 228 ? 19.956 16.151 11.188 1.00 43.52 228 THR A O 1
ATOM 1537 N N . ARG A 1 229 ? 21.962 17.013 10.567 1.00 49.55 229 ARG A N 1
ATOM 1538 C CA . ARG A 1 229 ? 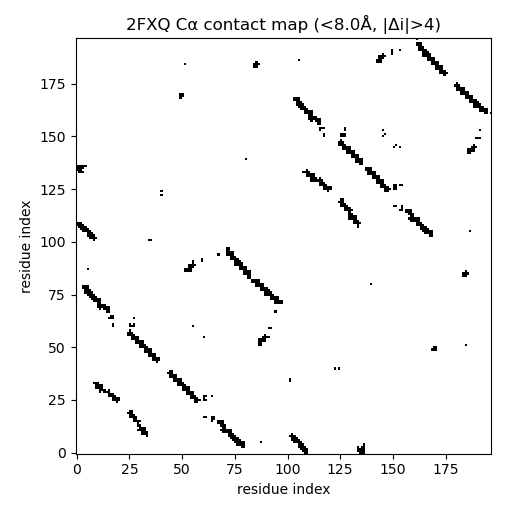22.441 15.984 9.600 1.00 56.74 229 ARG A CA 1
ATOM 1539 C C . ARG A 1 229 ? 23.014 16.611 8.313 1.00 57.07 229 ARG A C 1
ATOM 1540 O O . ARG A 1 229 ? 23.559 15.935 7.418 1.00 59.03 229 ARG A O 1
#

B-factor: mean 36.26, std 20.09, range [13.05, 113.25]

Secondary structure (DSSP, 8-state):
--EEEEEEEEEESS----EE-TT--EEEEEEEEEEEEEE-TTS-EEEEEEEEEEEEETHHHHHHTTT--TT-EEEEEEEEEE---EEEEEEEEEE--------EEEEEEEEESS----EE-TT--EEEEEEEEEE---EEEEEEEEEHHHHHHHTT--TT-EEEEEEEEEEEEEE-TTS-EEEEEEEEEEEEE----

Solvent-accessible surface area: 11466 Å² total; per-residue (Å²): 132,9,54,10,62,0,44,0,57,2,47,2,56,47,151,9,81,42,183,132,40,153,80,43,86,2,26,0,35,0,54,1,18,19,94,10,59,70,70,23,78,92,56,98,114,129,109,68,62,4,128,9,86,0,54,0,49,14,203,36,0,105,87,48,9,142,119,9,107,141,50,44,59,0,45,0,50,5,80,0,20,91,76,130,102,24,4,0,56,9,89,68,3,64,33,58,172,53,147,134,80,84,58,18,68,0,32,0,41,7,66,5,41,82,79,14,98,55,128,120,18,151,133,48,16,5,3,1,112,1,1,0,19,0,89,67,53,103,60,64,116,2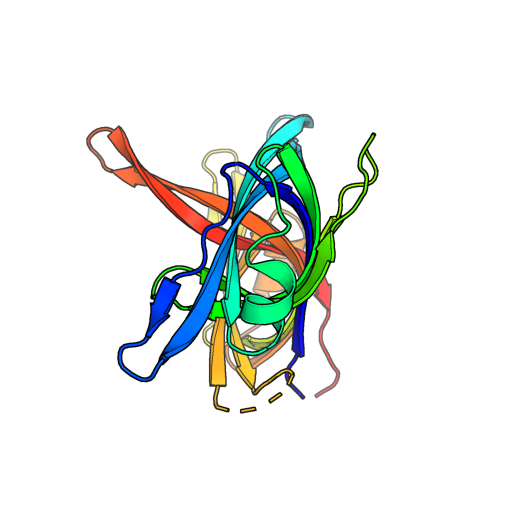,53,0,21,0,80,109,146,45,0,79,71,0,33,105,0,130,143,44,37,20,0,38,0,47,2,31,1,24,46,37,48,155,81,49,132,101,47,102,139,174,138,66,23,16,3,25,4,96,141,9,68,126,46,115,258

Radius of gyration: 17.8 Å; Cα contacts (8 Å, |Δi|>4): 508; chains: 1; bounding box: 47×50×39 Å

Sequence (197 aa):
RGLNQVFLIGTLTARPDMRYTPGGLAILDLNLAGQDAFTDESGQEREVPWYHRVRLLGRQAEMWGDLLEKGQLIFVEGRLEYRSEVQVRAEFIDPLEGRRRALNQVILMGNLTRDPDLRYTPQGTAVVRLGLAVNERRTHFLEVQAWRELAEWASELRKGDGLLVIGRLVNDSWTSSSGERRFQTRVEALRLERPTR

Foldseek 3Di:
DKAFKKKFKFFFQFQWAWDADPVGKIKTKTKGKDWDWDQDLVRDIDIDMAIAIEIEIHPQCVVCNPPDGGGWIKIFMAGWDPVVAIHGYGPHMDTDPPCVPGGFKIKIKFFFQFQWDWDADPSGKIKTKTWGWGVPCVTDIAIEMEIHPVNVVSNVGGGGFIKIFIWGKHKDWDADPVGDIDIGIHTYGPDMDGDDD

CATH classification: 2.40.50.140 (+1 more: 2.40.50.140)